Protein AF-A0A7C0WUF0-F1 (afdb_monomer)

Sequence (179 aa):
MLRTSVTPEGKFLVGLHRPAYSVMNLREHDSIAVLGHFPDGTVHDNRPNFPPGDVQVDEARWIYEIPNAFPFRGTTYIDADRAAGPAADPAAIRLAPPPECSLRKVLNRHLSGEQVKAVLAELPPQVLYALAANSTDPEELTQLARLCCRLEYNGADEPVGLQCLRDDRGRVRPDIDDL

Foldseek 3Di:
DQDALADPVGHGDKDKDFDWDKFWDPDPDDPKDFPDADPVRHTDIDVVVDDVTIDGGGTDFMWIWHQHNPNVVGIDIDGVVVVVVCVVPVVVPDDDPAPADDPLVVVVVPDPNVVSLVVLLPDDVVVLVVCCVRHPDPVSVVSSVVSFFAFDADPVRDGDGFDWDADPVRDIDGGTPHD

Nearest PDB structures (foldseek):
  8cd1-assembly1_N  TM=2.871E-01  e=8.146E+00  Pseudomonas aeruginosa PAO1

Structure (mmCIF, N/CA/C/O backbone):
data_AF-A0A7C0WUF0-F1
#
_entry.id   AF-A0A7C0WUF0-F1
#
loop_
_atom_site.group_PDB
_atom_site.id
_atom_site.type_symbol
_atom_site.label_atom_id
_atom_site.label_alt_id
_atom_site.label_comp_id
_atom_site.label_asym_id
_atom_site.label_entity_id
_atom_site.label_seq_id
_atom_site.pdbx_PDB_ins_code
_atom_site.Cartn_x
_atom_site.Cartn_y
_atom_site.Cartn_z
_atom_site.occupancy
_atom_site.B_iso_or_equiv
_atom_site.auth_seq_id
_atom_site.auth_comp_id
_atom_site.auth_asym_id
_atom_site.auth_atom_id
_atom_site.pdbx_PDB_model_num
ATOM 1 N N . MET A 1 1 ? 33.884 7.463 7.253 1.00 63.22 1 MET A N 1
ATOM 2 C CA . MET A 1 1 ? 32.755 8.415 7.355 1.00 63.22 1 MET A CA 1
ATOM 3 C C . MET A 1 1 ? 31.495 7.678 6.917 1.00 63.22 1 MET A C 1
ATOM 5 O O . MET A 1 1 ? 31.572 6.957 5.930 1.00 63.22 1 MET A O 1
ATOM 9 N N . LEU A 1 2 ? 30.395 7.750 7.671 1.00 75.00 2 LEU A N 1
ATOM 10 C CA . LEU A 1 2 ? 29.153 7.039 7.334 1.00 75.00 2 LEU A CA 1
ATOM 11 C C . LEU A 1 2 ? 28.471 7.723 6.138 1.00 75.00 2 LEU A C 1
ATOM 13 O O . LEU A 1 2 ? 28.211 8.922 6.191 1.00 75.00 2 LEU A O 1
ATOM 17 N N . ARG A 1 3 ? 28.204 6.977 5.060 1.00 84.88 3 ARG A N 1
ATOM 18 C CA . ARG A 1 3 ? 27.505 7.489 3.872 1.00 84.88 3 ARG A CA 1
ATOM 19 C C . ARG A 1 3 ? 25.998 7.476 4.135 1.00 84.88 3 ARG A C 1
ATOM 21 O O . ARG A 1 3 ? 25.425 6.406 4.299 1.00 84.88 3 ARG A O 1
ATOM 28 N N . THR A 1 4 ? 25.377 8.649 4.182 1.00 91.50 4 THR A N 1
ATOM 29 C CA . THR A 1 4 ? 23.936 8.848 4.415 1.00 91.50 4 THR A CA 1
ATOM 30 C C . THR A 1 4 ? 23.403 9.925 3.465 1.00 91.50 4 THR A C 1
ATOM 32 O O . THR A 1 4 ? 24.184 10.726 2.948 1.00 91.50 4 THR A O 1
ATOM 35 N N . SER A 1 5 ? 22.093 9.940 3.207 1.00 92.31 5 SER A N 1
ATOM 36 C CA . SER A 1 5 ? 21.436 10.976 2.397 1.00 92.31 5 SER A CA 1
ATOM 37 C C . SER A 1 5 ? 21.293 12.317 3.105 1.00 92.31 5 SER A C 1
ATOM 39 O O . SER A 1 5 ? 20.740 13.227 2.502 1.00 92.31 5 SER A O 1
ATOM 41 N N . VAL A 1 6 ? 21.713 12.464 4.364 1.00 92.44 6 VAL A N 1
ATOM 42 C CA . VAL A 1 6 ? 21.573 13.721 5.114 1.00 92.44 6 VAL A CA 1
ATOM 43 C C . VAL A 1 6 ? 22.944 14.208 5.574 1.00 92.44 6 VAL A C 1
ATOM 45 O O . VAL A 1 6 ? 23.656 13.494 6.278 1.00 92.44 6 VAL A O 1
ATOM 48 N N . THR A 1 7 ? 23.337 15.416 5.168 1.00 89.06 7 THR A N 1
ATOM 49 C CA . THR A 1 7 ? 24.597 16.034 5.607 1.00 89.06 7 THR A CA 1
ATOM 50 C C . THR A 1 7 ? 24.505 16.483 7.073 1.00 89.06 7 THR A C 1
ATOM 52 O O . THR A 1 7 ? 23.395 16.647 7.587 1.00 89.06 7 THR A O 1
ATOM 55 N N . PRO A 1 8 ? 25.633 16.728 7.770 1.00 88.88 8 PRO A N 1
ATOM 56 C CA . PRO A 1 8 ? 25.616 17.253 9.141 1.00 88.88 8 PRO A CA 1
ATOM 57 C C . PRO A 1 8 ? 24.824 18.561 9.305 1.00 88.88 8 PRO A C 1
ATOM 59 O O . PRO A 1 8 ? 24.289 18.833 10.374 1.00 88.88 8 PRO A O 1
ATOM 62 N N . GLU A 1 9 ? 24.701 19.347 8.236 1.00 92.50 9 GLU A N 1
ATOM 63 C CA . GLU A 1 9 ? 23.936 20.597 8.184 1.00 92.50 9 GLU A CA 1
ATOM 64 C C . GLU A 1 9 ? 22.437 20.377 7.899 1.00 92.50 9 GLU A C 1
ATOM 66 O O . GLU A 1 9 ? 21.705 21.341 7.679 1.00 92.50 9 GLU A O 1
ATOM 71 N N . GLY A 1 10 ? 21.971 19.124 7.854 1.00 89.56 10 GLY A N 1
ATOM 72 C CA . GLY A 1 10 ? 20.570 18.776 7.615 1.00 89.56 10 GLY A CA 1
ATOM 73 C C . GLY A 1 10 ? 20.129 18.890 6.154 1.00 89.56 10 GLY A C 1
ATOM 74 O O . GLY A 1 10 ? 18.933 18.996 5.885 1.00 89.56 10 GLY A O 1
ATOM 75 N N . LYS A 1 11 ? 21.064 18.885 5.194 1.00 91.94 11 LYS A N 1
ATOM 76 C CA . LYS A 1 11 ? 20.737 18.935 3.760 1.00 91.94 11 LYS A CA 1
ATOM 77 C C . LYS A 1 11 ? 20.623 17.538 3.172 1.00 91.94 11 LYS A C 1
ATOM 79 O O . LYS A 1 11 ? 21.387 16.651 3.539 1.00 91.94 11 LYS A O 1
ATOM 84 N N . PHE A 1 12 ? 19.721 17.358 2.210 1.00 92.50 12 PHE A N 1
ATOM 85 C CA . PHE A 1 12 ? 19.653 16.113 1.452 1.00 92.50 12 PHE A CA 1
ATOM 86 C C . PHE A 1 12 ? 20.780 16.028 0.419 1.00 92.50 12 PHE A C 1
ATOM 88 O O . PHE A 1 12 ? 2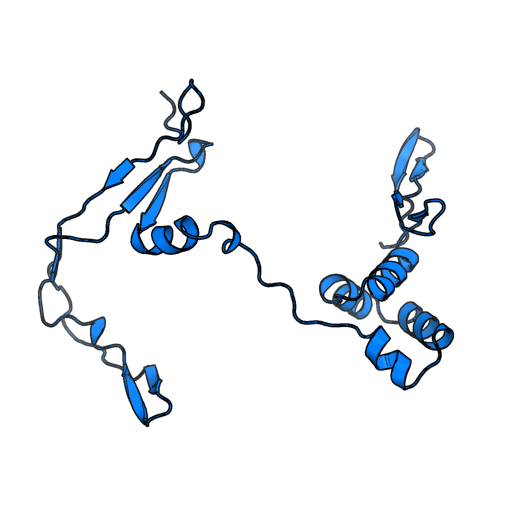1.014 16.963 -0.346 1.00 92.50 12 PHE A O 1
ATOM 95 N N . LEU A 1 13 ? 21.458 14.885 0.392 1.00 91.44 13 LEU A N 1
ATOM 96 C CA . LEU A 1 13 ? 22.487 14.528 -0.571 1.00 91.44 13 LEU A CA 1
ATOM 97 C C . LEU A 1 13 ? 21.940 13.459 -1.521 1.00 91.44 13 LEU A C 1
ATOM 99 O O . LEU A 1 13 ? 21.531 12.381 -1.087 1.00 91.44 13 LEU A O 1
ATOM 103 N N . VAL A 1 14 ? 21.980 13.755 -2.818 1.00 92.56 14 VAL A N 1
ATOM 104 C CA . VAL A 1 14 ? 21.566 12.850 -3.894 1.00 92.56 14 VAL A CA 1
ATOM 105 C C . VAL A 1 14 ? 22.659 12.837 -4.960 1.00 92.56 14 VAL A C 1
ATOM 107 O O . VAL A 1 14 ? 23.120 13.893 -5.392 1.00 92.56 14 VAL A O 1
ATOM 110 N N . GLY A 1 15 ? 23.092 11.647 -5.371 1.00 94.19 15 GLY A N 1
ATOM 111 C C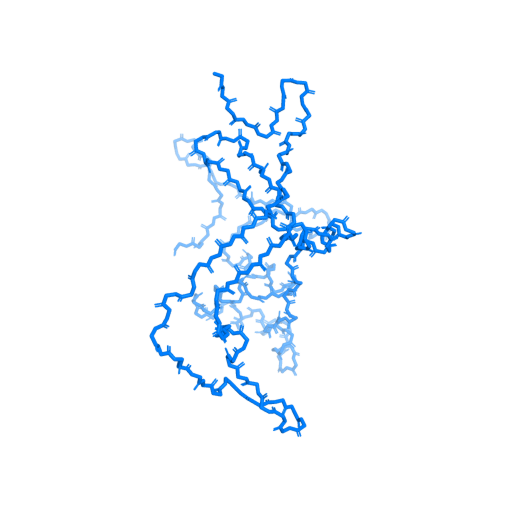A . GLY A 1 15 ? 23.947 11.467 -6.541 1.00 94.19 15 GLY A CA 1
ATOM 112 C C . GLY A 1 15 ? 23.110 11.484 -7.816 1.00 94.19 15 GLY A C 1
ATOM 113 O O . GLY A 1 15 ? 22.011 10.938 -7.835 1.00 94.19 15 GLY A O 1
ATOM 114 N N . LEU A 1 16 ? 23.616 12.099 -8.882 1.00 94.38 16 LEU A N 1
ATOM 115 C CA . LEU A 1 16 ? 22.975 12.087 -10.195 1.00 94.38 16 LEU A CA 1
ATOM 116 C C . LEU A 1 16 ? 23.889 11.385 -11.193 1.00 94.38 16 LEU A C 1
ATOM 118 O O . LEU A 1 16 ? 24.987 11.864 -11.474 1.00 94.38 16 LEU A O 1
ATOM 122 N N . HIS A 1 17 ? 23.412 10.281 -11.751 1.00 95.19 17 HIS A N 1
ATOM 123 C CA . HIS A 1 17 ? 24.112 9.514 -12.774 1.00 95.19 17 HIS A CA 1
ATOM 124 C C . HIS A 1 17 ? 23.479 9.769 -14.137 1.00 95.19 17 HIS A C 1
ATOM 126 O O . HIS A 1 17 ? 22.255 9.778 -14.264 1.00 95.19 17 HIS A O 1
ATOM 132 N N . ARG A 1 18 ? 24.319 9.945 -15.161 1.00 94.81 18 ARG A N 1
ATOM 133 C CA . ARG A 1 18 ? 23.920 10.106 -16.568 1.00 94.81 18 ARG A CA 1
ATOM 134 C C . ARG A 1 18 ? 24.583 9.002 -17.393 1.00 94.81 18 ARG A C 1
ATOM 136 O O . ARG A 1 18 ? 25.637 9.244 -17.980 1.00 94.81 18 ARG A O 1
ATOM 143 N N . PRO A 1 19 ? 24.070 7.766 -17.304 1.00 94.12 19 PRO A N 1
ATOM 144 C CA . PRO A 1 19 ? 24.752 6.624 -17.879 1.00 94.12 19 PRO A CA 1
ATOM 145 C C . PRO A 1 19 ? 24.734 6.660 -19.410 1.00 94.12 19 PRO A C 1
ATOM 147 O O . PRO A 1 19 ? 23.765 7.086 -20.032 1.00 94.12 19 PRO A O 1
ATOM 150 N N . ALA A 1 20 ? 25.809 6.139 -19.985 1.00 95.44 20 ALA A N 1
ATOM 151 C CA . ALA A 1 20 ? 25.918 5.740 -21.377 1.00 95.44 20 ALA A CA 1
ATOM 152 C C . ALA A 1 20 ? 26.573 4.358 -21.376 1.00 95.44 20 ALA A C 1
ATOM 154 O O . ALA A 1 20 ? 27.504 4.123 -20.595 1.00 95.44 20 ALA A O 1
ATOM 155 N N . TYR A 1 21 ? 26.063 3.423 -22.168 1.00 94.31 21 TYR A N 1
ATOM 156 C CA . TYR A 1 21 ? 26.566 2.054 -22.158 1.00 94.31 21 TYR A CA 1
ATOM 157 C C . TYR A 1 21 ? 26.304 1.324 -23.471 1.00 94.31 21 TYR A C 1
ATOM 159 O O . TYR A 1 21 ? 25.364 1.624 -24.205 1.00 94.31 21 TYR A O 1
ATOM 167 N N . SER A 1 22 ? 27.134 0.315 -23.716 1.00 95.69 22 SER A N 1
ATOM 168 C CA . SER A 1 22 ? 26.959 -0.667 -24.775 1.00 95.69 22 SER A CA 1
ATOM 169 C C . SER A 1 22 ? 26.751 -2.045 -24.152 1.00 95.69 22 SER A C 1
ATOM 171 O O . SER A 1 22 ? 27.415 -2.410 -23.178 1.00 95.69 22 SER A O 1
ATOM 173 N N . VAL A 1 23 ? 25.807 -2.815 -24.686 1.00 94.56 23 VAL A N 1
ATOM 174 C CA . VAL A 1 23 ? 25.572 -4.203 -24.276 1.00 94.56 23 VAL A CA 1
ATOM 175 C C . VAL A 1 23 ? 25.584 -5.081 -25.509 1.00 94.56 23 VAL A C 1
ATOM 177 O O . VAL A 1 23 ? 24.781 -4.890 -26.422 1.00 94.56 23 VAL A O 1
ATOM 180 N N . MET A 1 24 ? 26.470 -6.073 -25.506 1.00 95.75 24 MET A N 1
ATOM 181 C CA . MET A 1 24 ? 26.488 -7.100 -26.538 1.00 95.75 24 MET A CA 1
ATOM 182 C C . MET A 1 24 ? 25.248 -7.987 -26.412 1.00 95.75 24 MET A C 1
ATOM 184 O O . MET A 1 24 ? 24.918 -8.458 -25.319 1.00 95.75 24 MET A O 1
ATOM 188 N N . ASN A 1 25 ? 24.558 -8.225 -27.522 1.00 93.69 25 ASN A N 1
ATOM 189 C CA . ASN A 1 25 ? 23.424 -9.127 -27.553 1.00 93.69 25 ASN A CA 1
ATOM 190 C C . ASN A 1 25 ? 23.922 -10.565 -27.669 1.00 93.69 25 ASN A C 1
ATOM 192 O O . ASN A 1 25 ? 24.320 -11.036 -28.728 1.00 93.69 25 ASN A O 1
ATOM 196 N N . LEU A 1 26 ? 23.883 -11.258 -26.537 1.00 93.44 26 LEU A N 1
ATOM 197 C CA . LEU A 1 26 ? 24.306 -12.648 -26.414 1.00 93.44 26 LEU A CA 1
ATOM 198 C C . LEU A 1 26 ? 23.170 -13.653 -26.664 1.00 93.44 26 LEU A C 1
ATOM 200 O O . LEU A 1 26 ? 23.347 -14.839 -26.391 1.00 93.44 26 LEU A O 1
ATOM 204 N N . ARG A 1 27 ? 21.982 -13.213 -27.106 1.00 92.00 27 ARG A N 1
ATOM 205 C CA . ARG A 1 27 ? 20.871 -14.139 -27.366 1.00 92.00 27 ARG A CA 1
ATOM 206 C C . ARG A 1 27 ? 21.132 -14.932 -28.636 1.00 92.00 27 ARG A C 1
ATOM 208 O O . ARG A 1 27 ? 21.351 -14.364 -29.697 1.00 92.00 27 ARG A O 1
ATOM 215 N N . GLU A 1 28 ? 21.016 -16.249 -28.520 1.00 91.56 28 GLU A N 1
ATOM 216 C CA . GLU A 1 28 ? 21.048 -17.142 -29.677 1.00 91.56 28 GLU A CA 1
ATOM 217 C C . GLU A 1 28 ? 19.697 -17.162 -30.406 1.00 91.56 28 GLU A C 1
ATOM 219 O O . GLU A 1 28 ? 19.666 -17.266 -31.632 1.00 91.56 28 GLU A O 1
ATOM 224 N N . HIS A 1 29 ? 18.579 -17.085 -29.669 1.00 92.88 29 HIS A N 1
ATOM 225 C CA . HIS A 1 29 ? 17.216 -17.230 -30.196 1.00 92.88 29 HIS A CA 1
ATOM 226 C C . HIS A 1 29 ? 16.246 -16.212 -29.572 1.00 92.88 29 HIS A C 1
ATOM 228 O O . HIS A 1 29 ? 16.351 -15.891 -28.383 1.00 92.88 29 HIS A O 1
ATOM 234 N N . ASP A 1 30 ? 15.247 -15.793 -30.354 1.00 94.31 30 ASP A N 1
ATOM 235 C CA . ASP A 1 30 ? 14.168 -14.906 -29.914 1.00 94.31 30 ASP A CA 1
ATOM 236 C C . ASP A 1 30 ? 12.880 -15.692 -29.637 1.00 94.31 30 ASP A C 1
ATOM 238 O O . ASP A 1 30 ? 12.285 -16.298 -30.530 1.00 94.31 30 ASP A O 1
ATOM 242 N N . SER A 1 31 ? 12.405 -15.638 -28.393 1.00 93.69 31 SER A N 1
ATOM 243 C CA . SER A 1 31 ? 11.139 -16.254 -27.971 1.00 93.69 31 SER A CA 1
ATOM 244 C C . SER A 1 31 ? 10.000 -15.238 -28.038 1.00 93.69 31 SER A C 1
ATOM 246 O O . SER A 1 31 ? 9.475 -14.786 -27.012 1.00 93.69 31 SER A O 1
ATOM 248 N N . ILE A 1 32 ? 9.642 -14.849 -29.262 1.00 95.19 32 ILE A N 1
ATOM 249 C CA . ILE A 1 32 ? 8.553 -13.899 -29.502 1.00 95.19 32 ILE A CA 1
ATOM 250 C C . ILE A 1 32 ? 7.208 -14.569 -29.204 1.00 95.19 32 ILE A C 1
ATOM 252 O O . ILE A 1 32 ? 6.886 -15.622 -29.753 1.00 95.19 32 ILE A O 1
ATOM 256 N N . ALA A 1 33 ? 6.407 -13.934 -28.353 1.00 96.94 33 ALA A N 1
ATOM 257 C CA . ALA A 1 33 ? 5.098 -14.414 -27.939 1.00 96.94 33 ALA A CA 1
ATOM 258 C C . ALA A 1 33 ? 4.088 -13.267 -27.867 1.00 96.94 33 ALA A C 1
ATOM 260 O O . ALA A 1 33 ? 4.388 -12.177 -27.371 1.00 96.94 33 ALA A O 1
ATOM 261 N N . VAL A 1 34 ? 2.866 -13.551 -28.320 1.00 97.38 34 VAL A N 1
ATOM 262 C CA . VAL A 1 34 ? 1.717 -12.661 -28.142 1.00 97.38 34 VAL A CA 1
ATOM 263 C C . VAL A 1 34 ? 1.356 -12.613 -26.661 1.00 97.38 34 VAL A C 1
ATOM 265 O O . VAL A 1 34 ? 1.060 -13.640 -26.055 1.00 97.38 34 VAL A O 1
ATOM 268 N N . LEU A 1 35 ? 1.392 -11.413 -26.086 1.00 96.81 35 LEU A N 1
ATOM 269 C CA . LEU A 1 35 ? 1.021 -11.144 -24.697 1.00 96.81 35 LEU A CA 1
ATOM 270 C C . LEU A 1 35 ? -0.471 -10.807 -24.567 1.00 96.81 35 LEU A C 1
ATOM 272 O O . LEU A 1 35 ? -1.052 -10.982 -23.500 1.00 96.81 35 LEU A O 1
ATOM 276 N N . GLY A 1 36 ? -1.097 -10.333 -25.647 1.00 96.94 36 GLY A N 1
ATOM 277 C CA . GLY A 1 36 ? -2.520 -10.022 -25.696 1.00 96.94 36 GLY A CA 1
ATOM 278 C C . GLY A 1 36 ? -2.924 -9.286 -26.971 1.00 96.94 36 GLY A C 1
ATOM 279 O O . GLY A 1 36 ? -2.155 -9.195 -27.926 1.00 96.94 36 GLY A O 1
ATOM 280 N N . HIS A 1 37 ? -4.141 -8.747 -26.968 1.00 97.94 37 HIS A N 1
ATOM 281 C CA . HIS A 1 37 ? -4.667 -7.898 -28.036 1.00 97.94 37 HIS A CA 1
ATOM 282 C C . HIS A 1 37 ? -5.275 -6.632 -27.433 1.00 97.94 37 HIS A C 1
ATOM 284 O O . HIS A 1 37 ? -5.873 -6.673 -26.355 1.00 97.94 37 HIS A O 1
ATOM 290 N N . PHE A 1 38 ? -5.122 -5.514 -28.132 1.00 95.31 38 PHE A N 1
ATOM 291 C CA . PHE A 1 38 ? -5.814 -4.269 -27.830 1.00 95.31 38 PHE A CA 1
ATOM 292 C C . PHE A 1 38 ? -7.304 -4.365 -28.220 1.00 95.31 38 PHE A C 1
ATOM 294 O O . PHE A 1 38 ? -7.684 -5.260 -28.979 1.00 95.31 38 PHE A O 1
ATOM 301 N N . PRO A 1 39 ? -8.174 -3.459 -27.726 1.00 96.06 39 PRO A N 1
ATOM 302 C CA . PRO A 1 39 ? -9.607 -3.475 -28.046 1.00 96.06 39 PRO A CA 1
ATOM 303 C C . PRO A 1 39 ? -9.943 -3.364 -29.542 1.00 96.06 39 PRO A C 1
ATOM 305 O O . PRO A 1 39 ? -11.015 -3.789 -29.960 1.00 96.06 39 PRO A O 1
ATOM 308 N N . ASP A 1 40 ? -9.038 -2.806 -30.346 1.00 96.06 40 ASP A N 1
ATOM 309 C CA . ASP A 1 40 ? -9.140 -2.711 -31.808 1.00 96.06 40 ASP A CA 1
ATOM 310 C C . ASP A 1 40 ? -8.676 -3.991 -32.538 1.00 96.06 40 ASP A C 1
ATOM 312 O O . ASP A 1 40 ? -8.719 -4.056 -33.765 1.00 96.06 40 ASP A O 1
ATOM 316 N N . GLY A 1 41 ? -8.236 -5.012 -31.794 1.00 95.50 41 GLY A N 1
ATOM 317 C CA . GLY A 1 41 ? -7.700 -6.268 -32.314 1.00 95.50 41 GLY A CA 1
ATOM 318 C C . GLY A 1 41 ? -6.198 -6.243 -32.614 1.00 95.50 41 GLY A C 1
ATOM 319 O O . GLY A 1 41 ? -5.648 -7.276 -32.997 1.00 95.50 41 GLY A O 1
ATOM 320 N N . THR A 1 42 ? -5.509 -5.114 -32.422 1.00 96.94 42 THR A N 1
ATOM 321 C CA . THR A 1 42 ? -4.062 -5.018 -32.645 1.00 96.94 42 THR A CA 1
ATOM 322 C C . THR A 1 42 ? -3.307 -5.917 -31.660 1.00 96.94 42 THR A C 1
ATOM 324 O O . THR A 1 42 ? -3.602 -5.940 -30.466 1.00 96.94 42 THR A O 1
ATOM 327 N N . VAL A 1 43 ? -2.312 -6.664 -32.145 1.00 97.25 43 VAL A N 1
ATOM 328 C CA . VAL A 1 43 ? -1.498 -7.569 -31.318 1.00 97.25 43 VAL A CA 1
ATOM 329 C C . VAL A 1 43 ? -0.582 -6.773 -30.387 1.00 97.25 43 VAL A C 1
ATOM 331 O O . VAL A 1 43 ? 0.156 -5.893 -30.827 1.00 97.25 43 VAL A O 1
ATOM 334 N N . HIS A 1 44 ? -0.585 -7.136 -29.105 1.00 96.50 44 HIS A N 1
ATOM 335 C CA . HIS A 1 44 ? 0.428 -6.739 -28.136 1.00 96.50 44 HIS A CA 1
ATOM 336 C C . HIS A 1 44 ? 1.350 -7.931 -27.869 1.00 96.50 44 HIS A C 1
ATOM 338 O O . HIS A 1 44 ? 0.908 -8.969 -27.377 1.00 96.50 44 HIS A O 1
ATOM 344 N N . ASP A 1 45 ? 2.633 -7.804 -28.191 1.00 97.19 45 ASP A N 1
ATOM 345 C CA . ASP A 1 45 ? 3.620 -8.862 -27.988 1.00 97.19 45 ASP A CA 1
ATOM 346 C C . ASP A 1 45 ? 4.927 -8.331 -27.398 1.00 97.19 45 ASP A C 1
ATOM 348 O O . ASP A 1 45 ? 5.119 -7.132 -27.191 1.00 97.19 45 ASP A O 1
ATOM 352 N N . ASN A 1 46 ? 5.820 -9.258 -27.072 1.00 96.62 46 ASN A N 1
ATOM 353 C CA . ASN A 1 46 ? 7.083 -8.977 -26.404 1.00 96.62 46 ASN A CA 1
ATOM 354 C C . ASN A 1 46 ? 8.238 -8.633 -27.363 1.00 96.62 46 ASN A C 1
ATOM 356 O O . ASN A 1 46 ? 9.372 -8.549 -26.889 1.00 96.62 46 ASN A O 1
ATOM 360 N N . ARG A 1 47 ? 7.996 -8.415 -28.668 1.00 95.00 47 ARG A N 1
ATOM 361 C CA . ARG A 1 47 ? 9.057 -8.107 -29.650 1.00 95.00 47 ARG A CA 1
ATOM 362 C C . ARG A 1 47 ? 10.000 -6.973 -29.224 1.00 95.00 47 ARG A C 1
ATOM 364 O O . ARG A 1 47 ? 11.200 -7.137 -29.422 1.00 95.00 47 ARG A O 1
ATOM 371 N N . PRO A 1 48 ? 9.546 -5.875 -28.581 1.00 93.00 48 PRO A N 1
ATOM 372 C CA . PRO A 1 48 ? 10.454 -4.818 -28.121 1.00 93.00 48 PRO A CA 1
ATOM 373 C C . PRO A 1 48 ? 11.535 -5.272 -27.123 1.00 93.00 48 PRO A C 1
ATOM 375 O O . PRO A 1 48 ? 12.543 -4.590 -26.973 1.00 93.00 48 PRO A O 1
ATOM 378 N N . ASN A 1 49 ? 11.358 -6.419 -26.454 1.00 92.88 49 ASN A N 1
ATOM 379 C CA . ASN A 1 49 ? 12.355 -6.984 -25.535 1.00 92.88 49 ASN A CA 1
ATOM 380 C C . ASN A 1 49 ? 13.491 -7.740 -26.255 1.00 92.88 49 ASN A C 1
ATOM 382 O O . ASN A 1 49 ? 14.455 -8.151 -25.600 1.00 92.88 49 ASN A O 1
ATOM 386 N N . PHE A 1 50 ? 13.377 -7.937 -27.572 1.00 94.31 50 PHE A N 1
ATOM 387 C CA . PHE A 1 50 ? 14.322 -8.671 -28.414 1.00 94.31 50 PHE A CA 1
ATOM 388 C C . PHE A 1 50 ? 14.919 -7.724 -29.464 1.00 94.31 50 PHE A C 1
ATOM 390 O O . PHE A 1 50 ? 14.454 -7.675 -30.604 1.00 94.31 50 PHE A O 1
ATOM 397 N N . PRO A 1 51 ? 15.917 -6.903 -29.085 1.00 92.19 51 PRO A N 1
ATOM 398 C CA . PRO A 1 51 ? 16.625 -6.085 -30.058 1.00 92.19 51 PRO A CA 1
ATOM 399 C C . PRO A 1 51 ? 17.371 -6.994 -31.053 1.00 92.19 51 PRO A C 1
ATOM 401 O O . PRO A 1 51 ? 17.916 -8.017 -30.641 1.00 92.19 51 PRO A O 1
ATOM 404 N N . PRO A 1 52 ? 17.461 -6.623 -32.342 1.00 89.88 52 PRO A N 1
ATOM 405 C CA . PRO A 1 52 ? 18.048 -7.474 -33.383 1.00 89.88 52 PRO A CA 1
ATOM 406 C C . PRO A 1 52 ? 19.575 -7.640 -33.280 1.00 89.88 52 PRO A C 1
ATOM 408 O O . PRO A 1 52 ? 20.163 -8.402 -34.041 1.00 89.88 52 PRO A O 1
ATOM 411 N N . GLY A 1 53 ? 20.235 -6.918 -32.373 1.00 93.25 53 GLY A N 1
ATOM 412 C CA . GLY A 1 53 ? 21.682 -6.947 -32.192 1.00 93.25 53 GLY A CA 1
ATOM 413 C C . GLY A 1 53 ? 22.097 -6.209 -30.926 1.00 93.25 53 GLY A C 1
ATOM 414 O O . GLY A 1 53 ? 21.261 -5.956 -30.054 1.00 93.25 53 GLY A O 1
ATOM 415 N N . ASP A 1 54 ? 23.386 -5.896 -30.836 1.00 96.00 54 ASP A N 1
ATOM 416 C CA . ASP A 1 54 ? 23.971 -5.136 -29.732 1.00 96.00 54 ASP A CA 1
ATOM 417 C C . ASP A 1 54 ? 23.225 -3.820 -29.506 1.00 96.00 54 ASP A C 1
ATOM 419 O O . ASP A 1 54 ? 22.780 -3.151 -30.442 1.00 96.00 54 ASP A O 1
ATOM 423 N N . VAL A 1 55 ? 23.090 -3.447 -28.238 1.00 94.31 55 VAL A N 1
ATOM 424 C CA . VAL A 1 55 ? 22.370 -2.245 -27.832 1.00 94.31 55 VAL A CA 1
ATOM 425 C C . VAL A 1 55 ? 23.383 -1.186 -27.435 1.00 94.31 55 VAL A C 1
ATOM 427 O O . VAL A 1 55 ? 24.116 -1.353 -26.462 1.00 94.31 55 VAL A O 1
ATOM 430 N N . GLN A 1 56 ? 23.385 -0.083 -28.177 1.00 95.50 56 GLN A N 1
ATOM 431 C CA . GLN A 1 56 ? 24.102 1.137 -27.831 1.00 95.50 56 GLN A CA 1
ATOM 432 C C . GLN A 1 56 ? 23.113 2.135 -27.231 1.00 95.50 56 GLN A C 1
ATOM 434 O O . GLN A 1 56 ? 22.090 2.444 -27.844 1.00 95.50 56 GLN A O 1
ATOM 439 N N . VAL A 1 57 ? 23.424 2.646 -26.043 1.00 93.62 57 VAL A N 1
ATOM 440 C CA . VAL A 1 57 ? 22.655 3.707 -25.394 1.00 93.62 57 VAL A CA 1
ATOM 441 C C . VAL A 1 57 ? 23.597 4.855 -25.065 1.00 93.62 57 VAL A C 1
ATOM 443 O O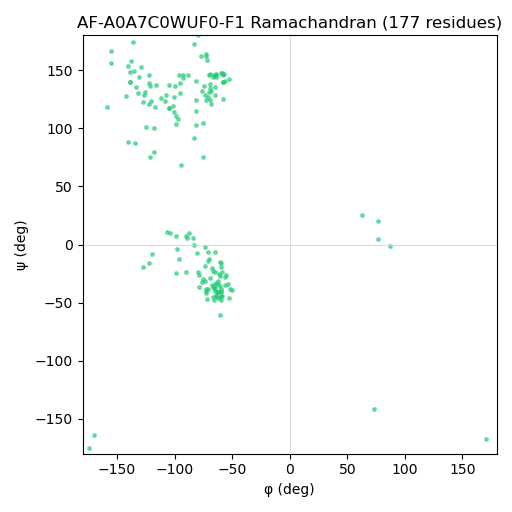 . VAL A 1 57 ? 24.336 4.800 -24.082 1.00 93.62 57 VAL A O 1
ATOM 446 N N . ASP A 1 58 ? 23.568 5.893 -25.898 1.00 93.56 58 ASP A N 1
ATOM 447 C CA . ASP A 1 58 ? 24.425 7.073 -25.737 1.00 93.56 58 ASP A CA 1
ATOM 448 C C . ASP A 1 58 ? 23.926 7.998 -24.619 1.00 93.56 58 ASP A C 1
ATOM 450 O O . ASP A 1 58 ? 24.720 8.610 -23.908 1.00 93.56 58 ASP A O 1
ATOM 454 N N . GLU A 1 59 ? 22.607 8.053 -24.426 1.00 92.50 59 GLU A N 1
ATOM 455 C CA . GLU A 1 59 ? 21.956 8.836 -23.377 1.00 92.50 59 GLU A CA 1
ATOM 456 C C . GLU A 1 59 ? 20.884 7.987 -22.693 1.00 92.50 59 GLU A C 1
ATOM 458 O O . GLU A 1 59 ? 19.715 7.969 -23.084 1.00 92.50 59 GLU A O 1
ATOM 463 N N . ALA A 1 60 ? 21.283 7.235 -21.666 1.00 90.19 60 ALA A N 1
ATOM 464 C CA . ALA A 1 60 ? 20.319 6.518 -20.848 1.00 90.19 60 ALA A CA 1
ATOM 465 C C . ALA A 1 60 ? 19.629 7.477 -19.869 1.00 90.19 60 ALA A C 1
ATOM 467 O O . ALA A 1 60 ? 20.102 8.578 -19.564 1.00 90.19 60 ALA A O 1
ATOM 468 N N . ARG A 1 61 ? 18.487 7.028 -19.346 1.00 90.75 61 ARG A N 1
ATOM 469 C CA . ARG A 1 61 ? 17.720 7.782 -18.355 1.00 90.75 61 ARG A CA 1
ATOM 470 C C . ARG A 1 61 ? 18.589 8.114 -17.153 1.00 90.75 61 ARG A C 1
ATOM 472 O O . ARG A 1 61 ? 19.404 7.304 -16.707 1.00 90.75 61 ARG A O 1
ATOM 479 N N . TRP A 1 62 ? 18.413 9.324 -16.634 1.00 94.31 62 TRP A N 1
ATOM 480 C CA . TRP A 1 62 ? 19.163 9.764 -15.469 1.00 94.31 62 TRP A CA 1
ATOM 481 C C . TRP A 1 62 ? 18.751 8.937 -14.254 1.00 94.31 62 TRP A C 1
ATOM 483 O O . TRP A 1 62 ? 17.582 8.589 -14.096 1.00 94.31 62 TRP A O 1
ATOM 493 N N . ILE A 1 63 ? 19.709 8.638 -13.383 1.00 94.56 63 ILE A N 1
ATOM 494 C CA . ILE A 1 63 ? 19.465 7.846 -12.178 1.00 94.56 63 ILE A CA 1
ATOM 495 C C . ILE A 1 63 ? 19.844 8.680 -10.961 1.00 94.56 63 ILE A C 1
ATOM 497 O O . ILE A 1 63 ? 20.987 9.120 -10.826 1.00 94.56 63 ILE A O 1
ATOM 501 N N . TYR A 1 64 ? 18.891 8.867 -10.053 1.00 94.88 64 TYR A N 1
ATOM 502 C CA . TYR A 1 64 ? 19.144 9.397 -8.723 1.00 94.88 64 TYR A CA 1
ATOM 503 C C . TYR A 1 64 ? 19.654 8.284 -7.814 1.00 94.88 64 TYR A C 1
ATOM 505 O O . TYR A 1 64 ? 18.992 7.265 -7.638 1.00 94.88 64 TYR A O 1
ATOM 513 N N . GLU A 1 65 ? 20.816 8.493 -7.212 1.00 95.44 65 GLU A N 1
ATOM 514 C CA . GLU A 1 65 ? 21.377 7.646 -6.169 1.00 95.44 65 GLU A CA 1
ATOM 515 C C . GLU A 1 65 ? 21.137 8.299 -4.810 1.00 95.44 65 GLU A C 1
ATOM 517 O O . GLU A 1 65 ? 21.703 9.348 -4.498 1.00 95.44 65 GLU A O 1
ATOM 522 N N . ILE A 1 66 ? 20.315 7.663 -3.984 1.00 94.44 66 ILE A N 1
ATOM 523 C CA . ILE A 1 66 ? 19.916 8.179 -2.678 1.00 94.44 66 ILE A CA 1
ATOM 524 C C . ILE A 1 66 ? 20.418 7.193 -1.618 1.00 94.44 66 ILE A C 1
ATOM 526 O O . ILE A 1 66 ? 19.805 6.134 -1.430 1.00 94.44 66 ILE A O 1
ATOM 530 N N . PRO A 1 67 ? 21.550 7.479 -0.940 1.00 94.62 67 PRO A N 1
ATOM 531 C CA . PRO A 1 67 ? 21.994 6.669 0.190 1.00 94.62 67 PRO A CA 1
ATOM 532 C C . PRO A 1 67 ? 20.897 6.620 1.252 1.00 94.62 67 PRO A C 1
ATOM 534 O O . PRO A 1 67 ? 20.168 7.586 1.432 1.00 94.62 67 PRO A O 1
ATOM 537 N N . ASN A 1 68 ? 20.740 5.523 1.979 1.00 93.00 68 ASN A N 1
ATOM 538 C CA . ASN A 1 68 ? 19.726 5.501 3.023 1.00 93.00 68 ASN A CA 1
ATOM 539 C C . ASN A 1 68 ? 20.143 6.408 4.196 1.00 93.00 68 ASN A C 1
ATOM 541 O O . ASN A 1 68 ? 21.324 6.487 4.541 1.00 93.00 68 ASN A O 1
ATOM 545 N N . ALA A 1 69 ? 19.167 7.051 4.846 1.00 90.50 69 ALA A N 1
ATOM 546 C CA . ALA A 1 69 ? 19.398 7.808 6.078 1.00 90.50 69 ALA A CA 1
ATOM 547 C C . ALA A 1 69 ? 20.110 6.950 7.142 1.00 90.50 69 ALA A C 1
ATOM 549 O O . ALA A 1 69 ? 20.959 7.448 7.883 1.00 90.50 69 ALA A O 1
ATOM 550 N N . PHE A 1 70 ? 19.801 5.650 7.152 1.00 89.88 70 PHE A N 1
ATOM 551 C CA . PHE A 1 70 ? 20.471 4.612 7.919 1.00 89.88 70 PHE A CA 1
ATOM 552 C C . PHE A 1 70 ? 21.474 3.860 7.026 1.00 89.88 70 PHE A C 1
ATOM 554 O O . PHE A 1 70 ? 21.056 2.998 6.252 1.00 89.88 70 PHE A O 1
ATOM 561 N N . PRO A 1 71 ? 22.793 4.104 7.143 1.00 85.69 71 PRO A N 1
ATOM 562 C CA . PRO A 1 71 ? 23.794 3.603 6.190 1.00 85.69 71 PRO A CA 1
ATOM 563 C C . PRO A 1 71 ? 23.793 2.080 5.983 1.00 85.69 71 PRO A C 1
ATOM 565 O O . PRO A 1 71 ? 24.133 1.594 4.908 1.00 85.69 71 PRO A O 1
ATOM 568 N N . PHE A 1 72 ? 23.371 1.310 6.991 1.00 89.75 72 PHE A N 1
ATOM 569 C CA . PHE A 1 72 ? 23.270 -0.151 6.910 1.00 89.75 72 PHE A CA 1
ATOM 570 C C . PHE A 1 72 ? 22.139 -0.652 5.992 1.00 89.75 72 PHE A C 1
ATOM 572 O O . PHE A 1 72 ? 22.103 -1.834 5.667 1.00 89.75 72 PHE A O 1
ATOM 579 N N . ARG A 1 73 ? 21.214 0.219 5.567 1.00 91.38 73 ARG A N 1
ATOM 580 C CA . ARG A 1 73 ? 20.142 -0.102 4.608 1.00 91.38 73 ARG A CA 1
ATOM 581 C C . ARG A 1 73 ? 20.552 0.121 3.146 1.00 91.38 73 ARG A C 1
ATOM 583 O O . ARG A 1 73 ? 19.714 -0.012 2.259 1.00 91.38 73 ARG A O 1
ATOM 590 N N . GLY A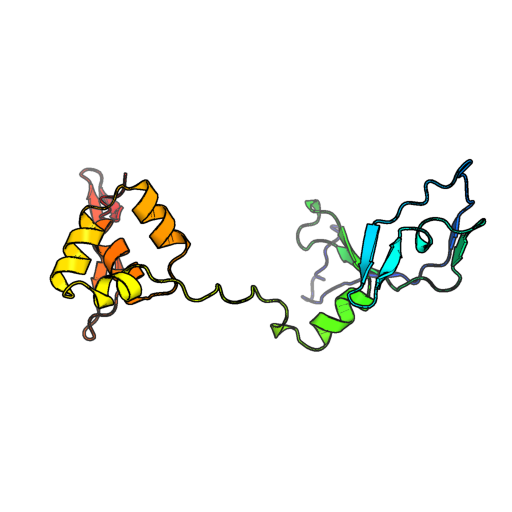 1 74 ? 21.817 0.455 2.887 1.00 93.06 74 GLY A N 1
ATOM 591 C CA . GLY A 1 74 ? 22.351 0.609 1.536 1.00 93.06 74 GLY A CA 1
ATOM 592 C C . GLY A 1 74 ? 21.872 1.882 0.839 1.00 93.06 74 GLY A C 1
ATOM 593 O O . GLY A 1 74 ? 21.771 2.941 1.458 1.00 93.06 74 GLY A O 1
ATOM 594 N N . THR A 1 75 ? 21.598 1.779 -0.459 1.00 94.94 75 THR A N 1
ATOM 595 C CA . THR A 1 75 ? 21.320 2.910 -1.351 1.00 94.94 75 THR A CA 1
ATOM 596 C C . THR A 1 75 ? 20.170 2.562 -2.286 1.00 94.94 75 THR A C 1
ATOM 598 O O . THR A 1 75 ? 20.101 1.445 -2.791 1.00 94.94 75 THR A O 1
ATOM 601 N N . THR A 1 76 ? 19.275 3.519 -2.529 1.00 93.81 76 THR A N 1
ATOM 602 C CA . THR A 1 76 ? 18.194 3.385 -3.515 1.00 93.81 76 THR A CA 1
ATOM 603 C C . THR A 1 76 ? 18.581 4.096 -4.808 1.00 93.81 76 THR A C 1
ATOM 605 O O . THR A 1 76 ? 19.084 5.217 -4.762 1.00 93.81 76 THR A O 1
ATOM 608 N N . TYR A 1 77 ? 18.323 3.456 -5.949 1.00 94.25 77 TYR A N 1
ATOM 609 C CA . TYR A 1 77 ? 18.499 4.039 -7.278 1.00 94.25 77 TYR A CA 1
ATOM 610 C C . TYR A 1 77 ? 17.129 4.244 -7.923 1.00 94.25 77 TYR A C 1
ATOM 612 O O . TYR A 1 77 ? 16.335 3.305 -7.986 1.00 94.25 77 TYR A O 1
ATOM 620 N N . ILE A 1 78 ? 16.838 5.464 -8.369 1.00 91.44 78 ILE A N 1
ATOM 621 C CA . ILE A 1 78 ? 15.538 5.834 -8.941 1.00 91.44 78 ILE A CA 1
ATOM 622 C C . ILE A 1 78 ? 15.753 6.459 -10.314 1.00 91.44 78 ILE A C 1
ATOM 624 O O . ILE A 1 78 ? 16.530 7.398 -10.460 1.00 91.44 78 ILE A O 1
ATOM 628 N N . ASP A 1 79 ? 15.036 5.949 -11.307 1.00 91.44 79 ASP A N 1
ATOM 629 C CA . ASP A 1 79 ? 14.961 6.526 -12.648 1.00 91.44 79 ASP A CA 1
ATOM 630 C C . ASP A 1 79 ? 14.290 7.912 -12.613 1.00 91.44 79 ASP A C 1
ATOM 632 O O . ASP A 1 79 ? 13.211 8.071 -12.031 1.00 91.44 79 ASP A O 1
ATOM 636 N N . ALA A 1 80 ? 14.925 8.920 -13.210 1.00 88.75 80 ALA A N 1
ATOM 637 C CA . ALA A 1 80 ? 14.478 10.307 -13.119 1.00 88.75 80 ALA A CA 1
ATOM 638 C C . ALA A 1 80 ? 13.102 10.543 -13.757 1.00 88.75 80 ALA A C 1
ATOM 640 O O . ALA A 1 80 ? 12.324 11.329 -13.217 1.00 88.75 80 ALA A O 1
ATOM 641 N N . ASP A 1 81 ? 12.750 9.822 -14.825 1.00 85.62 81 ASP A N 1
ATOM 642 C CA . ASP A 1 81 ? 11.442 9.971 -15.476 1.00 85.62 81 ASP A CA 1
ATOM 643 C C . ASP A 1 81 ? 10.323 9.489 -14.548 1.00 85.62 81 ASP A C 1
ATOM 645 O O . ASP A 1 81 ? 9.250 10.089 -14.469 1.00 85.62 81 ASP A O 1
ATOM 649 N N . ARG A 1 82 ? 10.589 8.425 -13.777 1.00 80.38 82 ARG A N 1
ATOM 650 C CA . ARG A 1 82 ? 9.655 7.939 -12.751 1.00 80.38 82 ARG A CA 1
ATOM 651 C C . ARG A 1 82 ? 9.538 8.890 -11.567 1.00 80.38 82 ARG A C 1
ATOM 653 O O . ARG A 1 82 ? 8.488 8.921 -10.932 1.00 80.38 82 ARG A O 1
ATOM 660 N N . ALA A 1 83 ? 10.590 9.649 -11.267 1.00 81.69 83 ALA A N 1
ATOM 661 C CA . ALA A 1 83 ? 10.568 10.664 -10.219 1.00 81.69 83 ALA A CA 1
ATOM 662 C C . ALA A 1 83 ? 9.882 11.967 -10.671 1.00 81.69 83 ALA A C 1
ATOM 664 O O . ALA A 1 83 ? 9.332 12.675 -9.831 1.00 81.69 83 ALA A O 1
ATOM 665 N N . ALA A 1 84 ? 9.866 12.270 -11.973 1.00 83.25 84 ALA A N 1
ATOM 666 C CA . ALA A 1 84 ? 9.327 13.520 -12.510 1.00 83.25 84 ALA A CA 1
ATOM 667 C C . ALA A 1 84 ? 7.822 13.700 -12.241 1.00 83.25 84 ALA A C 1
ATOM 669 O O . ALA A 1 84 ? 7.395 14.788 -11.862 1.00 83.25 84 ALA A O 1
ATOM 670 N N . GLY A 1 85 ? 7.024 12.634 -12.378 1.00 80.75 85 GLY A N 1
ATOM 671 C CA . GLY A 1 85 ? 5.585 12.673 -12.090 1.00 80.75 85 GLY A CA 1
ATOM 672 C C . GLY A 1 85 ? 5.287 13.040 -10.628 1.00 80.75 85 GLY A C 1
ATOM 673 O O . GLY A 1 85 ? 4.686 14.084 -10.378 1.00 80.75 85 GLY A O 1
ATOM 674 N N . PRO A 1 86 ? 5.754 12.242 -9.648 1.00 81.75 86 PRO A N 1
ATOM 675 C CA . PRO A 1 86 ? 5.600 12.558 -8.229 1.00 81.75 86 PRO A CA 1
ATOM 676 C C . PRO A 1 86 ? 6.264 13.871 -7.798 1.00 81.75 86 PRO A C 1
ATOM 678 O O . PRO A 1 86 ? 5.822 14.482 -6.835 1.00 81.75 86 PRO A O 1
ATOM 681 N N . ALA A 1 87 ? 7.318 14.329 -8.479 1.00 85.06 87 ALA A N 1
ATOM 682 C CA . ALA A 1 87 ? 7.913 15.634 -8.193 1.00 85.06 87 ALA A CA 1
ATOM 683 C C . ALA A 1 87 ? 6.979 16.798 -8.569 1.00 85.06 87 ALA A C 1
ATOM 685 O O . ALA A 1 87 ? 6.971 17.813 -7.875 1.00 85.06 87 ALA A O 1
ATOM 686 N N . ALA A 1 88 ? 6.194 16.654 -9.643 1.00 89.38 88 ALA A N 1
ATOM 687 C CA . ALA A 1 88 ? 5.210 17.653 -10.059 1.00 89.38 88 ALA A CA 1
ATOM 688 C C . ALA A 1 88 ? 3.971 17.678 -9.146 1.00 89.38 88 ALA A C 1
ATOM 690 O O . ALA A 1 88 ? 3.392 18.741 -8.935 1.00 89.38 88 ALA A O 1
ATOM 691 N N . ASP A 1 89 ? 3.593 16.527 -8.583 1.00 88.75 89 ASP A N 1
ATOM 692 C CA . ASP A 1 89 ? 2.526 16.409 -7.587 1.00 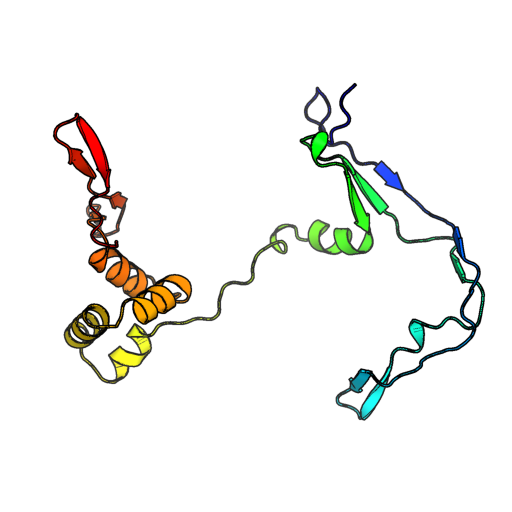88.75 89 ASP A CA 1
ATOM 693 C C . ASP A 1 89 ? 2.900 15.397 -6.487 1.00 88.75 89 ASP A C 1
ATOM 695 O O . ASP A 1 89 ? 2.560 14.213 -6.578 1.00 88.75 89 ASP A O 1
ATOM 699 N N . PRO A 1 90 ? 3.580 15.837 -5.411 1.00 87.31 90 PRO A N 1
ATOM 700 C CA . PRO A 1 90 ? 3.923 14.948 -4.304 1.00 87.31 90 PRO A CA 1
ATOM 701 C C . PRO A 1 90 ? 2.698 14.357 -3.598 1.00 87.31 90 PRO A C 1
ATOM 703 O O . PRO A 1 90 ? 2.792 13.268 -3.032 1.00 87.31 90 PRO A O 1
ATOM 706 N N . ALA A 1 91 ? 1.541 15.030 -3.651 1.00 87.06 91 ALA A N 1
ATOM 707 C CA . ALA A 1 91 ? 0.302 14.520 -3.067 1.00 87.06 91 ALA A CA 1
ATOM 708 C C . ALA A 1 91 ? -0.274 13.332 -3.860 1.00 87.06 91 ALA A C 1
ATOM 710 O O . ALA A 1 91 ? -1.106 12.588 -3.331 1.00 87.06 91 ALA A O 1
ATOM 711 N N . ALA A 1 92 ? 0.203 13.100 -5.089 1.00 84.81 92 ALA A N 1
ATOM 712 C CA . ALA A 1 92 ? -0.078 11.882 -5.839 1.00 84.81 92 ALA A CA 1
ATOM 713 C C . ALA A 1 92 ? 0.571 10.636 -5.212 1.00 84.81 92 ALA A C 1
ATOM 715 O O . ALA A 1 92 ? 0.097 9.526 -5.462 1.00 84.81 92 ALA A O 1
ATOM 716 N N . ILE A 1 93 ? 1.604 10.785 -4.365 1.00 85.94 93 ILE A N 1
ATOM 717 C CA . ILE A 1 93 ? 2.142 9.687 -3.546 1.00 85.94 93 ILE A CA 1
ATOM 718 C C . ILE A 1 93 ? 1.172 9.427 -2.391 1.00 85.94 93 ILE A C 1
ATOM 720 O O . ILE A 1 93 ? 1.394 9.797 -1.238 1.00 85.94 93 ILE A O 1
ATOM 724 N N . ARG A 1 94 ? 0.060 8.782 -2.718 1.00 85.81 94 ARG A N 1
ATOM 725 C CA . ARG A 1 94 ? -0.960 8.367 -1.765 1.00 85.81 94 ARG A CA 1
ATOM 726 C C . ARG A 1 94 ? -1.489 6.998 -2.143 1.00 85.81 94 ARG A C 1
ATOM 728 O O . ARG A 1 94 ? -1.504 6.620 -3.313 1.00 85.81 94 ARG A O 1
ATOM 735 N N . LEU A 1 95 ? -1.976 6.276 -1.146 1.00 83.94 95 LEU A N 1
ATOM 736 C CA . LEU A 1 95 ? -2.852 5.148 -1.413 1.00 83.94 95 LEU A CA 1
ATOM 737 C C . LEU A 1 95 ? -4.178 5.705 -1.939 1.00 83.94 95 LEU A C 1
ATOM 739 O O . LEU A 1 95 ? -4.693 6.694 -1.411 1.00 83.94 95 LEU A O 1
ATOM 743 N N . ALA A 1 96 ? -4.708 5.102 -3.004 1.00 84.50 96 ALA A N 1
ATOM 744 C CA . ALA A 1 96 ? -6.065 5.409 -3.430 1.00 84.50 96 ALA A CA 1
ATOM 745 C C . ALA A 1 96 ? -7.020 5.119 -2.258 1.00 84.50 96 ALA A C 1
ATOM 747 O O . ALA A 1 96 ? -6.809 4.128 -1.550 1.00 84.50 96 ALA A O 1
ATOM 748 N N . PRO A 1 97 ? -8.042 5.963 -2.024 1.00 82.00 97 PRO A N 1
ATOM 749 C CA . PRO A 1 97 ? -9.035 5.649 -1.012 1.00 82.00 97 PRO A CA 1
ATOM 750 C C . PRO A 1 97 ? -9.685 4.301 -1.357 1.00 82.00 97 PRO A C 1
ATOM 752 O O . PRO A 1 97 ? -9.921 4.030 -2.542 1.00 82.00 97 PRO A O 1
ATOM 755 N N . PRO A 1 98 ? -9.954 3.445 -0.357 1.00 82.81 98 PRO A N 1
ATOM 756 C CA . PRO A 1 98 ? -10.662 2.201 -0.604 1.00 82.81 98 PRO A CA 1
ATOM 757 C C . PRO A 1 98 ? -12.045 2.500 -1.206 1.00 82.81 98 PRO A C 1
ATOM 759 O O . PRO A 1 98 ? -12.639 3.539 -0.895 1.00 82.81 98 PRO A O 1
ATOM 762 N N . PRO A 1 99 ? -12.566 1.621 -2.080 1.00 88.94 99 PRO A N 1
ATOM 763 C CA . PRO A 1 99 ? -13.932 1.751 -2.567 1.00 88.94 99 PRO A CA 1
ATOM 764 C C . PRO A 1 99 ? -14.910 1.710 -1.390 1.00 88.94 99 PRO A C 1
ATOM 766 O O . PRO A 1 99 ? -14.667 1.022 -0.399 1.00 88.94 99 PRO A O 1
ATOM 769 N N . GLU A 1 100 ? -16.021 2.437 -1.508 1.00 91.19 100 GLU A N 1
ATOM 770 C CA . GLU A 1 100 ? -17.037 2.471 -0.458 1.00 91.19 100 GLU A CA 1
ATOM 771 C C . GLU A 1 100 ? -17.568 1.058 -0.166 1.00 91.19 100 GLU A C 1
ATOM 773 O O . GLU A 1 100 ? -18.043 0.361 -1.066 1.00 91.19 100 GLU A O 1
ATOM 778 N N . CYS A 1 101 ? -17.508 0.648 1.100 1.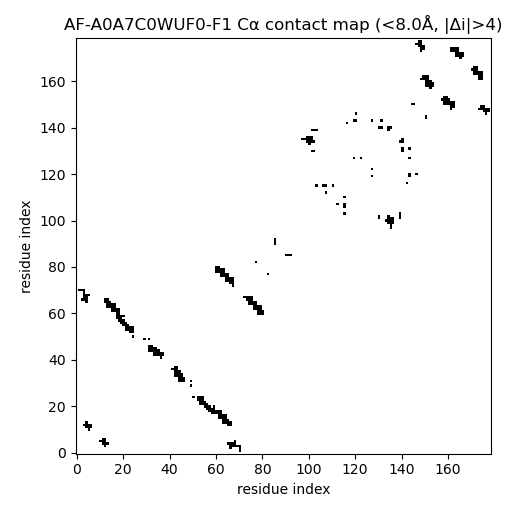00 93.38 101 CYS A N 1
ATOM 779 C CA . CYS A 1 101 ? -17.948 -0.662 1.563 1.00 93.38 101 CYS A CA 1
ATOM 780 C C . CYS A 1 101 ? -18.621 -0.538 2.937 1.00 93.38 101 CYS A C 1
ATOM 782 O O . CYS A 1 101 ? -18.064 0.063 3.853 1.00 93.38 101 CYS A O 1
ATOM 784 N N . SER A 1 102 ? -19.835 -1.075 3.079 1.00 94.88 102 SER A N 1
ATOM 785 C CA . SER A 1 102 ? -20.599 -1.065 4.335 1.00 94.88 102 SER A CA 1
ATOM 786 C C . SER A 1 102 ? -21.648 -2.169 4.321 1.00 94.88 102 SER A C 1
ATOM 788 O O . SER A 1 102 ? -22.562 -2.142 3.488 1.00 94.88 102 SER A O 1
ATOM 790 N N . LEU A 1 103 ? -21.556 -3.123 5.249 1.00 95.69 103 LEU A N 1
ATOM 791 C CA . LEU A 1 103 ? -22.594 -4.145 5.400 1.00 95.69 103 LEU A CA 1
ATOM 792 C C . LEU A 1 103 ? -23.851 -3.529 6.028 1.00 95.69 103 LEU A C 1
ATOM 794 O O . LEU A 1 103 ? -24.967 -3.781 5.570 1.00 95.69 103 LEU A O 1
ATOM 798 N N . ARG A 1 104 ? -23.679 -2.644 7.008 1.00 95.06 104 ARG A N 1
ATOM 799 C CA . ARG A 1 104 ? -24.734 -1.893 7.692 1.00 95.06 104 ARG A CA 1
ATOM 800 C C . ARG A 1 104 ? -25.642 -1.151 6.713 1.00 95.06 104 ARG A C 1
ATOM 802 O O . ARG A 1 104 ? -26.863 -1.249 6.829 1.00 95.06 104 ARG A O 1
ATOM 809 N N . LYS A 1 105 ? -25.085 -0.457 5.709 1.00 94.44 105 LYS A N 1
ATOM 810 C CA . LYS A 1 105 ? -25.878 0.227 4.665 1.00 94.44 105 LYS A CA 1
ATOM 811 C C . LYS A 1 105 ? -26.713 -0.741 3.829 1.00 94.44 105 LYS A C 1
ATOM 813 O O . LYS A 1 105 ? -27.803 -0.370 3.395 1.00 94.44 105 LYS A O 1
ATOM 818 N N . VAL A 1 106 ? -26.224 -1.957 3.587 1.00 95.19 106 VAL A N 1
ATOM 819 C CA . VAL A 1 106 ? -26.982 -2.998 2.878 1.00 95.19 106 VAL A CA 1
ATOM 820 C C . VAL A 1 106 ? -28.099 -3.540 3.771 1.00 95.19 106 VAL A C 1
ATOM 822 O O . VAL A 1 106 ? -29.248 -3.597 3.335 1.00 95.19 106 VAL A O 1
ATOM 825 N N . LEU A 1 107 ? -27.798 -3.867 5.030 1.00 96.19 107 LEU A N 1
ATOM 826 C CA . LEU A 1 107 ? -28.767 -4.415 5.983 1.00 96.19 107 LEU A CA 1
ATOM 827 C C . LEU A 1 107 ? -29.891 -3.426 6.326 1.00 96.19 107 LEU A C 1
ATOM 829 O O . LEU A 1 107 ? -31.052 -3.825 6.388 1.00 96.19 107 LEU A O 1
ATOM 833 N N . ASN A 1 108 ? -29.583 -2.132 6.446 1.00 95.12 108 ASN A N 1
ATOM 834 C CA . ASN A 1 108 ? -30.566 -1.069 6.701 1.00 95.12 108 ASN A CA 1
ATOM 835 C C . ASN A 1 108 ? -31.655 -0.951 5.618 1.00 95.12 108 ASN A C 1
ATOM 837 O O . ASN A 1 108 ? -32.679 -0.313 5.845 1.00 95.12 108 ASN A O 1
ATOM 841 N N . ARG A 1 109 ? -31.469 -1.551 4.433 1.00 95.94 109 ARG A N 1
ATOM 842 C CA . ARG A 1 109 ? -32.515 -1.604 3.393 1.00 95.94 109 ARG A CA 1
ATOM 843 C C . ARG A 1 109 ? -33.634 -2.588 3.730 1.00 95.94 109 ARG A C 1
ATOM 845 O O . ARG A 1 109 ? -34.703 -2.519 3.130 1.00 95.94 109 ARG A O 1
ATOM 852 N N . HIS A 1 110 ? -33.375 -3.517 4.645 1.00 96.38 110 HIS A N 1
ATOM 853 C CA . HIS A 1 110 ? -34.251 -4.649 4.943 1.00 96.38 110 HIS A CA 1
ATOM 854 C C . HIS A 1 110 ? -34.579 -4.781 6.433 1.00 96.38 110 HIS A C 1
ATOM 856 O O . HIS A 1 110 ? -35.554 -5.441 6.781 1.00 96.38 110 HIS A O 1
ATOM 862 N N . LEU A 1 111 ? -33.783 -4.162 7.305 1.00 96.50 111 LEU A N 1
ATOM 863 C CA . LEU A 1 111 ? -33.865 -4.274 8.756 1.00 96.50 111 LEU A CA 1
ATOM 864 C C . LEU A 1 111 ? -33.896 -2.883 9.398 1.00 96.50 111 LEU A C 1
ATOM 866 O O . LEU A 1 111 ? -33.352 -1.921 8.857 1.00 96.50 111 LEU A O 1
ATOM 870 N N . SER A 1 112 ? -34.509 -2.779 10.577 1.00 94.44 112 SER A N 1
ATOM 871 C CA . SER A 1 112 ? -34.412 -1.572 11.405 1.00 94.44 112 SER A CA 1
ATOM 872 C C . SER A 1 112 ? -33.015 -1.430 12.020 1.00 94.44 112 SER A C 1
ATOM 874 O O . SER A 1 112 ? -32.298 -2.417 12.181 1.00 94.44 112 SER A O 1
ATOM 876 N N . GLY A 1 113 ? -32.632 -0.214 12.423 1.00 89.31 113 GLY A N 1
ATOM 877 C CA . GLY A 1 113 ? -31.298 0.048 12.982 1.00 89.31 113 GLY A CA 1
ATOM 878 C C . GLY A 1 113 ? -30.944 -0.821 14.197 1.00 89.31 113 GLY A C 1
ATOM 879 O O . GLY A 1 113 ? -29.802 -1.256 14.321 1.00 89.31 113 GLY A O 1
ATOM 880 N N . GLU A 1 114 ? -31.918 -1.146 15.051 1.00 91.62 114 GLU A N 1
ATOM 881 C CA . GLU A 1 114 ? -31.708 -2.054 16.189 1.00 91.62 114 GLU A CA 1
ATOM 882 C C . GLU A 1 114 ? -31.507 -3.509 15.746 1.00 91.62 114 GLU A C 1
ATOM 884 O O . GLU A 1 114 ? -30.642 -4.205 16.273 1.00 91.62 114 GLU A O 1
ATOM 889 N N . GLN A 1 115 ? -32.233 -3.958 14.718 1.00 95.00 115 GLN A N 1
ATOM 890 C CA . GLN A 1 115 ? -32.029 -5.288 14.139 1.00 95.00 115 GLN A CA 1
ATOM 891 C C . GLN A 1 115 ? -30.654 -5.408 13.473 1.00 95.00 115 GLN A C 1
ATOM 893 O O . GLN A 1 115 ? -30.017 -6.449 13.587 1.00 95.00 115 GLN A O 1
ATOM 898 N N . VAL A 1 116 ? -30.164 -4.350 12.819 1.00 93.94 116 VAL A N 1
ATOM 899 C CA . VAL A 1 116 ? -28.815 -4.347 12.231 1.00 93.94 116 VAL A CA 1
ATOM 900 C C . VAL A 1 116 ? -27.738 -4.466 13.307 1.00 93.94 116 VAL A C 1
ATOM 902 O O . VAL A 1 116 ? -26.831 -5.279 13.153 1.00 93.94 116 VAL A O 1
ATOM 905 N N . LYS A 1 117 ? -27.857 -3.721 14.414 1.00 91.38 117 LYS A N 1
ATOM 906 C CA . LYS A 1 117 ? -26.929 -3.841 15.552 1.00 91.38 117 LYS A CA 1
ATOM 907 C C . LYS A 1 117 ? -26.908 -5.261 16.120 1.00 91.38 117 LYS A C 1
ATOM 909 O O . LYS A 1 117 ? -25.829 -5.786 16.371 1.00 91.38 117 LYS A O 1
ATOM 914 N N . ALA A 1 118 ? -28.081 -5.877 16.288 1.00 93.00 118 ALA A N 1
ATOM 915 C CA . ALA A 1 118 ? -28.191 -7.248 16.780 1.00 93.00 118 ALA A CA 1
ATOM 916 C C . ALA A 1 118 ? -27.515 -8.250 15.830 1.00 93.00 118 ALA A C 1
ATOM 918 O O . ALA A 1 118 ? -26.709 -9.059 16.274 1.00 93.00 118 ALA A O 1
ATOM 919 N N . VAL A 1 119 ? -27.766 -8.140 14.520 1.00 94.56 119 VAL A N 1
ATOM 920 C CA . VAL A 1 119 ? -27.118 -8.998 13.514 1.00 94.56 119 VAL A CA 1
ATOM 921 C C . VAL A 1 119 ? -25.603 -8.838 13.552 1.00 94.56 119 VAL A C 1
ATOM 923 O O . VAL A 1 119 ? -24.902 -9.843 13.579 1.00 94.56 119 VAL A O 1
ATOM 926 N N . LEU A 1 120 ? -25.092 -7.601 13.579 1.00 93.00 120 LEU A N 1
ATOM 927 C CA . LEU A 1 120 ? -23.651 -7.355 13.648 1.00 93.00 120 LEU A CA 1
ATOM 928 C C . LEU A 1 120 ? -23.036 -7.969 14.913 1.00 93.00 120 LEU A C 1
ATOM 930 O O . LEU A 1 120 ? -21.982 -8.577 14.814 1.00 93.00 120 LEU A O 1
ATOM 934 N N . ALA A 1 121 ? -23.695 -7.884 16.069 1.00 91.44 121 ALA A N 1
ATOM 935 C CA . ALA A 1 121 ? -23.191 -8.470 17.314 1.00 91.44 121 ALA A CA 1
ATOM 936 C C . ALA A 1 121 ? -23.138 -10.013 17.310 1.00 91.44 121 ALA A C 1
ATOM 938 O O . ALA A 1 121 ? -22.375 -10.595 18.077 1.00 91.44 121 ALA A O 1
ATOM 939 N N . GLU A 1 122 ? -23.928 -10.675 16.461 1.00 93.88 122 GLU A N 1
ATOM 940 C CA . GLU A 1 122 ? -24.001 -12.142 16.366 1.00 93.88 122 GLU A CA 1
ATOM 941 C C . GLU A 1 122 ? -23.149 -12.734 15.229 1.00 93.88 122 GLU A C 1
ATOM 943 O O . GLU A 1 122 ? -23.069 -13.959 15.085 1.00 93.88 122 GLU A O 1
ATOM 948 N N . LEU A 1 123 ? -22.507 -11.900 14.400 1.00 94.12 123 LEU A N 1
ATOM 949 C CA . LEU A 1 123 ? -21.665 -12.393 13.311 1.00 94.12 123 LEU A CA 1
ATOM 950 C C . LEU A 1 123 ? -20.456 -13.183 13.844 1.00 94.12 123 LEU A C 1
ATOM 952 O O . LEU A 1 123 ? -19.868 -12.815 14.862 1.00 94.12 123 LEU A O 1
ATOM 956 N N . PRO A 1 124 ? -20.007 -14.233 13.127 1.00 94.00 124 PRO A N 1
ATOM 957 C CA . PRO A 1 124 ? -18.783 -14.939 13.486 1.00 94.00 124 PRO A CA 1
ATOM 958 C C . PRO A 1 124 ? -17.565 -13.996 13.515 1.00 94.00 124 PRO A C 1
ATOM 960 O O . PRO A 1 124 ? -17.462 -13.127 12.641 1.00 94.00 124 PRO A O 1
ATOM 963 N N . PRO A 1 125 ? -16.584 -14.208 14.417 1.00 91.12 125 PRO A N 1
ATOM 964 C CA . PRO A 1 125 ? -15.414 -13.334 14.554 1.00 91.12 125 PRO A CA 1
ATOM 965 C C . PRO A 1 125 ? -14.661 -13.077 13.244 1.00 91.12 125 PRO A C 1
ATOM 967 O O . PRO A 1 125 ? -14.248 -11.959 12.966 1.00 91.12 125 PRO A O 1
ATOM 970 N N . GLN A 1 126 ? -14.540 -14.082 12.374 1.00 94.12 126 GLN A N 1
ATOM 971 C CA . GLN A 1 126 ? -13.846 -13.940 11.089 1.00 94.12 126 GLN A CA 1
ATOM 972 C C . GLN A 1 126 ? -14.556 -12.951 10.157 1.00 94.12 126 GLN A C 1
ATOM 974 O O . GLN A 1 126 ? -13.902 -12.225 9.408 1.00 94.12 126 GLN A O 1
ATOM 979 N N . VAL A 1 127 ? -15.889 -12.908 10.213 1.00 94.38 127 VAL A N 1
ATOM 980 C CA . VAL A 1 127 ? -16.688 -11.944 9.452 1.00 94.38 127 VAL A CA 1
ATOM 981 C C . VAL A 1 127 ? -16.533 -10.555 10.063 1.00 94.38 127 VAL A C 1
ATOM 983 O O . VAL A 1 127 ? -16.334 -9.596 9.324 1.00 94.38 127 VAL A O 1
ATOM 986 N N . LEU A 1 128 ? -16.537 -10.446 11.394 1.00 93.50 128 LEU A N 1
ATOM 987 C CA . LEU A 1 128 ? -16.293 -9.183 12.094 1.00 93.50 128 LEU A CA 1
ATOM 988 C C . LEU A 1 128 ? -14.918 -8.596 11.761 1.00 93.50 128 LEU A C 1
ATOM 990 O O . LEU A 1 128 ? -14.831 -7.416 11.432 1.00 93.50 128 LEU A O 1
ATOM 994 N N . TYR A 1 129 ? -13.861 -9.411 11.740 1.00 93.06 129 TYR A N 1
ATOM 995 C CA . TYR A 1 129 ? -12.523 -8.967 11.340 1.00 93.06 129 TYR A CA 1
ATOM 996 C C . TYR A 1 129 ? -12.465 -8.539 9.875 1.00 93.06 129 TYR A C 1
ATOM 998 O O . TYR A 1 129 ? -11.843 -7.527 9.550 1.00 93.06 129 TYR A O 1
ATOM 1006 N N . ALA A 1 130 ? -13.143 -9.268 8.984 1.00 94.50 130 ALA A N 1
ATOM 1007 C CA . ALA A 1 130 ? -13.245 -8.865 7.588 1.00 94.50 130 ALA A CA 1
ATOM 1008 C C . ALA A 1 130 ? -13.963 -7.513 7.446 1.00 94.50 130 ALA A C 1
ATOM 1010 O O . ALA A 1 130 ? -13.507 -6.666 6.681 1.00 94.50 130 ALA A O 1
ATOM 1011 N N . LEU A 1 131 ? -15.034 -7.275 8.205 1.00 94.38 131 LEU A N 1
ATOM 1012 C CA . LEU A 1 131 ? -15.730 -5.988 8.217 1.00 94.38 131 LEU A CA 1
ATOM 1013 C C . LEU A 1 131 ? -14.856 -4.876 8.799 1.00 94.38 131 LEU A C 1
ATOM 1015 O O . LEU A 1 131 ? -14.741 -3.825 8.181 1.00 94.38 131 LEU A O 1
ATOM 1019 N N . ALA A 1 132 ? -14.174 -5.113 9.920 1.00 92.69 132 ALA A N 1
ATOM 1020 C CA . ALA A 1 132 ? -13.284 -4.130 10.535 1.00 92.69 132 ALA A CA 1
ATOM 1021 C C . ALA A 1 132 ? -12.131 -3.717 9.603 1.00 92.69 132 ALA A C 1
ATOM 1023 O O . ALA A 1 132 ? -11.739 -2.554 9.582 1.00 92.69 132 ALA A O 1
ATOM 1024 N N . ALA A 1 133 ? -11.607 -4.654 8.805 1.00 92.69 133 ALA A N 1
ATOM 1025 C CA . ALA A 1 133 ? -10.511 -4.390 7.876 1.00 92.69 133 ALA A CA 1
ATOM 1026 C C . ALA A 1 133 ? -10.945 -3.709 6.565 1.00 92.69 133 ALA A C 1
ATOM 1028 O O . ALA A 1 133 ? -10.109 -3.093 5.905 1.00 92.69 133 ALA A O 1
ATOM 1029 N N . ASN A 1 134 ? -12.212 -3.848 6.157 1.00 93.62 134 ASN A N 1
ATOM 1030 C CA . ASN A 1 13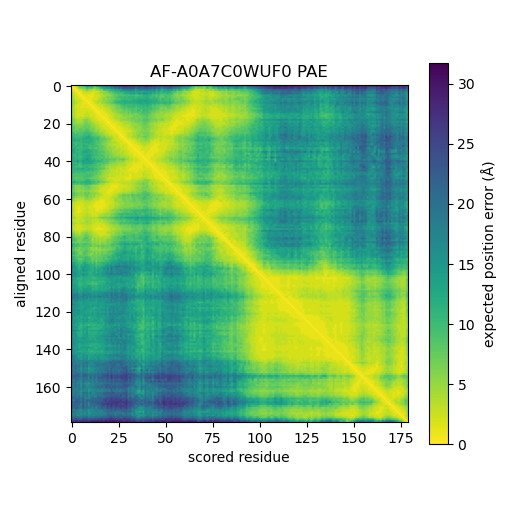4 ? -12.662 -3.447 4.817 1.00 93.62 134 ASN A CA 1
ATOM 1031 C C . ASN A 1 134 ? -13.801 -2.420 4.806 1.00 93.62 134 ASN A C 1
ATOM 1033 O O . ASN A 1 134 ? -14.058 -1.832 3.757 1.00 93.62 134 ASN A O 1
ATOM 1037 N N . SER A 1 135 ? -14.504 -2.210 5.919 1.00 94.44 135 SER A N 1
ATOM 1038 C CA . SER A 1 135 ? -15.579 -1.223 5.991 1.00 94.44 135 SER A CA 1
ATOM 1039 C C . SER A 1 135 ? -15.018 0.193 5.905 1.00 94.44 135 SER A C 1
ATOM 1041 O O . SER A 1 135 ? -14.012 0.532 6.525 1.00 94.44 135 SER A O 1
ATOM 1043 N N . THR A 1 136 ? -15.701 1.038 5.141 1.00 93.50 136 THR A N 1
ATOM 1044 C CA . THR A 1 136 ? -15.434 2.477 5.047 1.00 93.50 136 THR A CA 1
ATOM 1045 C C . THR A 1 136 ? -16.511 3.293 5.764 1.00 93.50 136 THR A C 1
ATOM 1047 O O . THR A 1 136 ? -16.604 4.503 5.563 1.00 93.50 136 THR A O 1
ATOM 1050 N N . ASP A 1 137 ? -17.385 2.644 6.536 1.00 93.12 137 ASP A N 1
ATOM 1051 C CA . ASP A 1 137 ? -18.514 3.274 7.214 1.00 93.12 137 ASP A CA 1
ATOM 1052 C C . ASP A 1 137 ? -18.171 3.563 8.679 1.00 93.12 137 ASP A C 1
ATOM 1054 O O . ASP A 1 137 ? -18.048 2.629 9.475 1.00 93.12 137 ASP A O 1
ATOM 1058 N N . PRO A 1 138 ? -18.030 4.845 9.065 1.00 89.88 138 PRO A N 1
ATOM 1059 C CA . PRO A 1 138 ? -17.583 5.202 10.405 1.00 89.88 138 PRO A CA 1
ATOM 1060 C C . PRO A 1 138 ? -18.548 4.717 11.491 1.00 89.88 138 PRO A C 1
ATOM 1062 O O . PRO A 1 138 ? -18.102 4.355 12.577 1.00 89.88 138 PRO A O 1
ATOM 1065 N N . GLU A 1 139 ? -19.854 4.645 11.217 1.00 89.56 139 GLU A N 1
ATOM 1066 C CA . GLU A 1 139 ? -20.827 4.158 12.201 1.00 89.56 139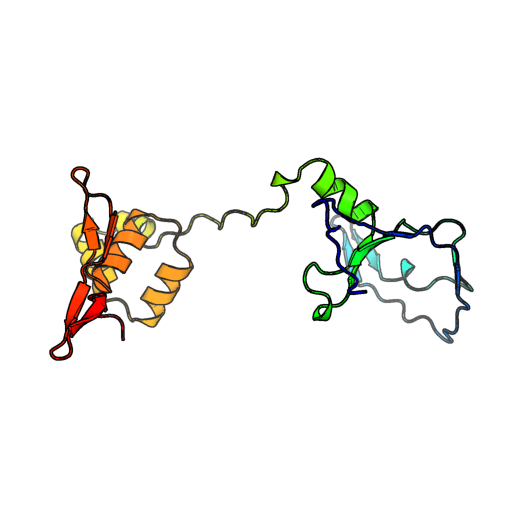 GLU A CA 1
ATOM 1067 C C . GLU A 1 139 ? -20.713 2.642 12.395 1.00 89.56 139 GLU A C 1
ATOM 1069 O O . GLU A 1 139 ? -20.809 2.162 13.523 1.00 89.56 139 GLU A O 1
ATOM 1074 N N . GLU A 1 140 ? -20.475 1.888 11.318 1.00 92.62 140 GLU A N 1
ATOM 1075 C CA . GLU A 1 140 ? -20.239 0.440 11.383 1.00 92.62 140 GLU A CA 1
ATOM 1076 C C . GLU A 1 140 ? -18.934 0.133 12.123 1.00 92.62 140 GLU A C 1
ATOM 1078 O O . GLU A 1 140 ? -18.939 -0.656 13.064 1.00 92.62 140 GLU A O 1
ATOM 1083 N N . LEU A 1 141 ? -17.839 0.819 11.783 1.00 92.00 141 LEU A N 1
ATOM 1084 C CA . LEU A 1 141 ? -16.557 0.675 12.480 1.00 92.00 141 LEU A CA 1
ATOM 1085 C C . LEU A 1 141 ? -16.666 1.037 13.968 1.00 92.00 141 LEU A C 1
ATOM 1087 O O . LEU A 1 141 ? -16.118 0.334 14.816 1.00 92.00 141 LEU A O 1
ATOM 1091 N N . THR A 1 142 ? -17.421 2.086 14.302 1.00 89.38 142 THR A N 1
ATOM 1092 C CA . THR A 1 142 ? -17.688 2.453 15.702 1.00 89.38 142 THR A CA 1
ATOM 1093 C C . THR A 1 142 ? -18.473 1.358 16.426 1.00 89.38 142 THR A C 1
ATOM 1095 O O . THR A 1 142 ? -18.168 1.039 17.575 1.00 89.38 142 THR A O 1
ATOM 1098 N N . GLN A 1 143 ? -19.471 0.752 15.773 1.00 89.06 143 GLN A N 1
ATOM 1099 C CA . GLN A 1 143 ? -20.233 -0.362 16.345 1.00 89.06 143 GLN A CA 1
ATOM 1100 C C . GLN A 1 143 ? -19.353 -1.590 16.579 1.00 89.06 143 GLN A C 1
ATOM 1102 O O . GLN A 1 143 ? -19.410 -2.159 17.665 1.00 89.06 143 GLN A O 1
ATOM 1107 N N . LEU A 1 144 ? -18.502 -1.952 15.616 1.00 92.00 144 LEU A N 1
ATOM 1108 C CA . LEU A 1 144 ? -17.550 -3.055 15.761 1.00 92.00 144 LEU A CA 1
ATOM 1109 C C . LEU A 1 144 ? -16.571 -2.798 16.914 1.00 92.00 144 LEU A C 1
ATOM 1111 O O . LEU A 1 144 ? -16.378 -3.665 17.759 1.00 92.00 144 LEU A O 1
ATOM 1115 N N . ALA A 1 145 ? -16.022 -1.584 17.019 1.00 91.19 145 ALA A N 1
ATOM 1116 C CA . ALA A 1 145 ? -15.128 -1.223 18.117 1.00 91.19 145 ALA A CA 1
ATOM 1117 C C . ALA A 1 145 ? -15.807 -1.355 19.494 1.00 91.19 145 ALA A C 1
ATOM 1119 O O . ALA A 1 145 ? -15.186 -1.842 20.438 1.00 91.19 145 ALA A O 1
ATOM 1120 N N . ARG A 1 146 ? -17.096 -0.993 19.606 1.00 89.44 146 ARG A N 1
ATOM 1121 C CA . ARG A 1 146 ? -17.894 -1.144 20.840 1.00 89.44 146 ARG A CA 1
ATOM 1122 C C . ARG A 1 146 ? -18.116 -2.603 21.258 1.00 89.44 146 ARG A C 1
ATOM 1124 O O . ARG A 1 146 ? -18.374 -2.835 22.435 1.00 89.44 146 ARG A O 1
ATOM 1131 N N . LEU A 1 147 ? -18.037 -3.564 20.334 1.00 88.62 147 LEU A N 1
ATOM 1132 C CA . LEU A 1 147 ? -18.119 -4.994 20.665 1.00 88.62 147 LEU A CA 1
ATOM 1133 C C . LEU A 1 147 ? -16.821 -5.510 21.295 1.00 88.62 147 LEU A C 1
ATOM 1135 O O . LEU A 1 147 ? -16.855 -6.437 22.096 1.00 88.62 147 LEU A O 1
ATOM 1139 N N . CYS A 1 148 ? -15.690 -4.904 20.934 1.00 89.12 148 CYS A N 1
ATOM 1140 C CA . CYS A 1 148 ? -14.363 -5.386 21.303 1.00 89.12 148 CYS A CA 1
ATOM 1141 C C . CYS A 1 148 ? -13.756 -4.649 22.501 1.00 89.12 148 CYS A C 1
ATOM 1143 O O . CYS A 1 148 ? -12.853 -5.181 23.141 1.00 89.12 148 CYS A O 1
ATOM 1145 N N . CYS A 1 149 ? -14.166 -3.410 22.787 1.00 90.44 149 CYS A N 1
ATOM 1146 C CA . CYS A 1 149 ? -13.505 -2.588 23.800 1.00 90.44 149 CYS A CA 1
ATOM 1147 C C . CYS A 1 149 ? -14.401 -1.505 24.404 1.00 90.44 149 CYS A C 1
ATOM 1149 O O . CYS A 1 149 ? -15.471 -1.169 23.889 1.00 90.44 149 CYS A O 1
ATOM 1151 N N . ARG A 1 150 ? -13.937 -0.928 25.518 1.00 92.94 150 ARG A N 1
ATOM 1152 C CA . ARG A 1 150 ? -14.631 0.167 26.206 1.00 92.94 150 ARG A CA 1
ATOM 1153 C C . ARG A 1 150 ? -14.023 1.488 25.771 1.00 92.94 150 ARG A C 1
ATOM 1155 O O . ARG A 1 150 ? -12.906 1.826 26.152 1.00 92.94 150 ARG A O 1
ATOM 1162 N N . LEU A 1 151 ? -14.778 2.235 24.976 1.00 90.94 151 LEU A N 1
ATOM 1163 C CA . LEU A 1 151 ? -14.387 3.552 24.483 1.00 90.94 151 LEU A CA 1
ATOM 1164 C C . LEU A 1 151 ? -14.801 4.656 25.466 1.00 90.94 151 LEU A C 1
ATOM 1166 O O . LEU A 1 151 ? -15.848 4.579 26.111 1.00 90.94 151 LEU A O 1
ATOM 1170 N N . GLU A 1 152 ? -13.982 5.698 25.552 1.00 92.06 152 GLU A N 1
ATOM 1171 C CA . GLU A 1 152 ? -14.329 6.969 26.188 1.00 92.06 152 GLU A CA 1
ATOM 1172 C C . GLU A 1 152 ? -14.884 7.934 25.142 1.00 92.06 152 GLU A C 1
ATOM 1174 O O . GLU A 1 152 ? -14.391 7.971 24.014 1.00 92.06 152 GLU A O 1
ATOM 1179 N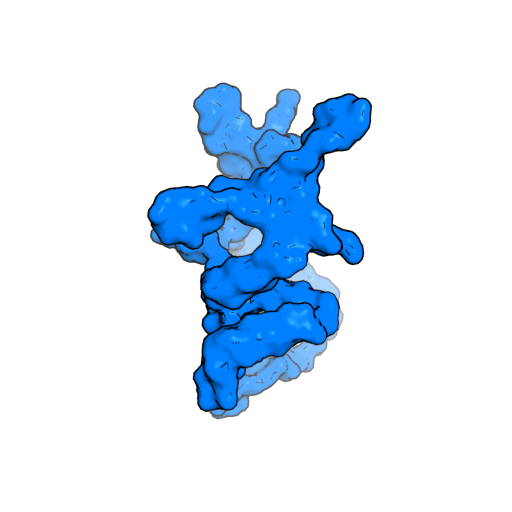 N . TYR A 1 153 ? -15.880 8.734 25.527 1.00 89.50 153 TYR A N 1
ATOM 1180 C CA . TYR A 1 153 ? -16.571 9.660 24.631 1.00 89.50 153 TYR A CA 1
ATOM 1181 C C . TYR A 1 153 ? -16.487 11.095 25.143 1.00 89.50 153 TYR A C 1
ATOM 1183 O O . TYR A 1 153 ? -16.499 11.341 26.352 1.00 89.50 153 TYR A O 1
ATOM 1191 N N . ASN A 1 154 ? -16.407 12.049 24.217 1.00 89.81 154 ASN A N 1
ATOM 1192 C CA . ASN A 1 154 ? -16.533 13.467 24.542 1.00 89.81 154 ASN A CA 1
ATOM 1193 C C . ASN A 1 154 ? -18.013 13.874 24.718 1.00 89.81 154 ASN A C 1
ATOM 1195 O O . ASN A 1 154 ? -18.933 13.074 24.555 1.00 89.81 154 ASN A O 1
ATOM 1199 N N . GLY A 1 155 ? -18.262 15.153 25.021 1.00 89.12 155 GLY A N 1
ATOM 1200 C CA . GLY A 1 155 ? -19.623 15.693 25.148 1.00 89.12 155 GLY A CA 1
ATOM 1201 C C . GLY A 1 155 ? -20.456 15.692 23.853 1.00 89.12 155 GLY A C 1
ATOM 1202 O O . GLY A 1 155 ? -21.635 16.024 23.913 1.00 89.12 155 GLY A O 1
ATOM 1203 N N . ALA A 1 156 ? -19.861 15.337 22.710 1.00 88.56 156 ALA A N 1
ATOM 1204 C CA . ALA A 1 156 ? -20.511 15.202 21.407 1.00 88.56 156 ALA A CA 1
ATOM 1205 C C . ALA A 1 156 ? -20.744 13.730 20.993 1.00 88.56 156 ALA A C 1
ATOM 1207 O O . ALA A 1 156 ? -21.132 13.484 19.856 1.00 88.56 156 ALA A O 1
ATOM 1208 N N . ASP A 1 157 ? -20.539 12.766 21.903 1.00 83.19 157 ASP A N 1
ATOM 1209 C CA . ASP A 1 157 ? -20.651 11.313 21.659 1.00 83.19 157 ASP A CA 1
ATOM 1210 C C . ASP A 1 157 ? -19.647 10.759 20.626 1.00 83.19 157 ASP A C 1
ATOM 1212 O O . ASP A 1 157 ? -19.857 9.714 20.011 1.00 83.19 157 ASP A O 1
ATOM 1216 N N . GLU A 1 158 ? -18.505 11.430 20.460 1.00 84.19 158 GLU A N 1
ATOM 1217 C CA . GLU A 1 158 ? -17.411 10.951 19.612 1.00 84.19 158 GLU A CA 1
ATOM 1218 C C . GLU A 1 158 ? -16.369 10.197 20.452 1.00 84.19 158 GLU A C 1
ATOM 1220 O O . GLU A 1 158 ? -16.034 10.650 21.555 1.00 84.19 158 GLU A O 1
ATOM 1225 N N . PRO A 1 159 ? -15.825 9.068 19.959 1.00 85.81 159 PRO A N 1
ATOM 1226 C CA . PRO A 1 159 ? -14.814 8.311 20.685 1.00 85.81 159 PRO A CA 1
ATOM 1227 C C . PRO A 1 159 ? -13.490 9.090 20.757 1.00 85.81 159 PRO A C 1
ATOM 1229 O O . PRO A 1 159 ? -12.917 9.454 19.731 1.00 85.81 159 PRO A O 1
ATOM 1232 N N . VAL A 1 160 ? -12.980 9.317 21.971 1.00 90.31 160 VAL A N 1
ATOM 1233 C CA . VAL A 1 160 ? -11.736 10.072 22.239 1.00 90.31 160 VAL A CA 1
ATOM 1234 C C . VAL A 1 160 ? -10.653 9.260 22.949 1.00 90.31 160 VAL A C 1
ATOM 1236 O O . VAL A 1 160 ? -9.523 9.730 23.081 1.00 90.31 160 VAL A O 1
ATOM 1239 N N . GLY A 1 161 ? -10.965 8.044 23.396 1.00 90.00 161 GLY A N 1
ATOM 1240 C CA . GLY A 1 161 ? -10.021 7.216 24.140 1.00 90.00 161 GLY A CA 1
ATOM 1241 C C . GLY A 1 161 ? -10.533 5.810 24.429 1.00 90.00 161 GLY A C 1
ATOM 1242 O O . GLY A 1 161 ? -11.608 5.418 23.976 1.00 90.00 161 GLY A O 1
ATOM 1243 N N . LEU A 1 162 ? -9.745 5.060 25.198 1.00 92.06 162 LEU A N 1
ATOM 1244 C CA . LEU A 1 162 ? -10.073 3.727 25.700 1.00 92.06 162 LEU A CA 1
ATOM 1245 C C . LEU A 1 162 ? -10.033 3.735 27.222 1.00 92.06 162 LEU A C 1
ATOM 1247 O O . LEU A 1 162 ? -9.077 4.234 27.821 1.00 92.06 162 LEU A O 1
ATOM 1251 N N . GLN A 1 163 ? -11.022 3.098 27.837 1.00 93.44 163 GLN A N 1
ATOM 1252 C CA . GLN A 1 163 ? -10.982 2.825 29.263 1.00 93.44 163 GLN A CA 1
ATOM 1253 C C . GLN A 1 163 ? -9.844 1.849 29.564 1.00 93.44 163 GLN A C 1
ATOM 1255 O O . GLN A 1 163 ? -9.519 0.956 28.775 1.00 93.44 163 GLN A O 1
ATOM 1260 N N . CYS A 1 164 ? -9.225 2.029 30.725 1.00 92.94 164 CYS A N 1
ATOM 1261 C CA . CYS A 1 164 ? -8.124 1.195 31.174 1.00 92.94 164 CYS A CA 1
ATOM 1262 C C . CYS A 1 164 ? -8.445 0.540 32.515 1.00 92.94 164 CYS A C 1
ATOM 1264 O O . CYS A 1 164 ? -8.940 1.179 33.442 1.00 92.94 164 CYS A O 1
ATOM 1266 N N . LEU A 1 165 ? -8.068 -0.727 32.637 1.00 92.75 165 LEU A N 1
ATOM 1267 C CA . LEU A 1 165 ? -8.087 -1.481 33.879 1.00 92.75 165 LEU A CA 1
ATOM 1268 C C . LEU A 1 165 ? -6.702 -1.442 34.521 1.00 92.75 165 LEU A C 1
ATOM 1270 O O . LEU A 1 165 ? -5.674 -1.469 33.837 1.00 92.75 165 LEU A O 1
ATOM 1274 N N . ARG A 1 166 ? -6.672 -1.431 35.853 1.00 94.75 166 ARG A N 1
ATOM 1275 C CA . ARG A 1 166 ? -5.449 -1.626 36.632 1.00 94.75 166 ARG A CA 1
ATOM 1276 C C . ARG A 1 166 ? -5.500 -3.004 37.282 1.00 94.75 166 ARG A C 1
ATOM 1278 O O . ARG A 1 166 ? -6.501 -3.338 37.906 1.00 94.75 166 ARG A O 1
ATOM 1285 N N . ASP A 1 167 ? -4.452 -3.802 37.106 1.00 87.62 167 ASP A N 1
ATOM 1286 C CA . ASP A 1 167 ? -4.352 -5.115 37.750 1.00 87.62 167 ASP A CA 1
ATOM 1287 C C . ASP A 1 167 ? -3.820 -5.022 39.192 1.00 87.62 167 ASP A C 1
ATOM 1289 O O . ASP A 1 167 ? -3.351 -3.970 39.635 1.00 87.62 167 ASP A O 1
ATOM 1293 N N . ASP A 1 168 ? -3.839 -6.148 39.912 1.00 90.69 168 ASP A N 1
ATOM 1294 C CA . ASP A 1 168 ? -3.369 -6.260 41.305 1.00 90.69 168 ASP A CA 1
ATOM 1295 C C . ASP A 1 168 ? -1.878 -5.913 41.485 1.00 90.69 168 ASP A C 1
ATOM 1297 O O . ASP A 1 168 ? -1.404 -5.701 42.600 1.00 90.69 168 ASP A O 1
ATOM 1301 N N . ARG A 1 169 ? -1.111 -5.855 40.388 1.00 90.69 169 ARG A N 1
ATOM 1302 C CA . ARG A 1 169 ? 0.308 -5.465 40.363 1.00 90.69 169 ARG A CA 1
ATOM 1303 C C . ARG A 1 169 ? 0.498 -4.004 39.950 1.00 90.69 169 ARG A C 1
ATOM 1305 O O . ARG A 1 169 ? 1.627 -3.569 39.732 1.00 90.69 169 ARG A O 1
ATOM 1312 N N . GLY A 1 170 ? -0.590 -3.248 39.822 1.00 92.38 170 GLY A N 1
ATOM 1313 C CA . GLY A 1 170 ? -0.589 -1.845 39.435 1.00 92.38 170 GLY A CA 1
ATOM 1314 C C . GLY A 1 170 ? -0.370 -1.596 37.941 1.00 92.38 170 GLY A C 1
ATOM 1315 O O . GLY A 1 170 ? -0.278 -0.428 37.553 1.00 92.38 170 GLY A O 1
ATOM 1316 N N . ARG A 1 171 ? -0.299 -2.640 37.103 1.00 91.44 171 ARG A N 1
ATOM 1317 C CA . ARG A 1 171 ? -0.118 -2.502 35.651 1.00 91.44 171 ARG A CA 1
ATOM 1318 C C . ARG A 1 171 ? -1.418 -2.031 35.018 1.00 91.44 171 ARG A C 1
ATOM 1320 O O . ARG A 1 171 ? -2.492 -2.526 35.348 1.00 91.44 171 ARG A O 1
ATOM 1327 N N . VAL A 1 172 ? -1.299 -1.077 34.103 1.00 93.69 172 VAL A N 1
ATOM 1328 C CA . VAL A 1 172 ? -2.425 -0.514 33.357 1.00 93.69 172 VAL A CA 1
ATOM 1329 C C . VAL A 1 172 ? -2.538 -1.248 32.026 1.00 93.69 172 VAL A C 1
ATOM 1331 O O . VAL A 1 172 ? -1.538 -1.399 31.324 1.00 93.69 172 VAL A O 1
ATOM 1334 N N . ARG A 1 173 ? -3.742 -1.706 31.686 1.00 90.81 173 ARG A N 1
ATOM 1335 C CA . ARG A 1 173 ? -4.059 -2.303 30.385 1.00 90.81 173 ARG A CA 1
ATOM 1336 C C . ARG A 1 173 ? -5.382 -1.747 29.859 1.00 90.81 173 ARG A C 1
ATOM 1338 O O . ARG A 1 173 ? -6.241 -1.431 30.679 1.00 90.81 173 ARG A O 1
ATOM 1345 N N . PRO A 1 174 ? -5.569 -1.639 28.538 1.00 91.31 174 PRO A N 1
ATOM 1346 C CA . PRO A 1 174 ? -6.864 -1.266 27.983 1.00 91.31 174 PRO A CA 1
ATOM 1347 C C . PRO A 1 174 ? -7.922 -2.334 28.305 1.00 91.31 174 PRO A C 1
ATOM 1349 O O . PRO A 1 174 ? -7.604 -3.523 28.411 1.00 91.31 174 PRO A O 1
ATOM 1352 N N . ASP A 1 175 ? -9.164 -1.896 28.492 1.00 92.94 175 ASP A N 1
ATOM 1353 C CA . ASP A 1 175 ? -10.324 -2.760 28.716 1.00 92.94 175 ASP A CA 1
ATOM 1354 C C . ASP A 1 175 ? -10.868 -3.273 27.368 1.00 92.94 175 ASP A C 1
ATOM 1356 O O . ASP A 1 175 ? -11.649 -2.599 26.686 1.00 92.94 175 ASP A O 1
ATOM 1360 N N . ILE A 1 176 ? -10.363 -4.438 26.954 1.00 90.75 176 ILE A N 1
ATOM 1361 C CA . ILE A 1 176 ? -10.613 -5.084 25.659 1.00 90.75 176 ILE A CA 1
ATOM 1362 C C . ILE A 1 176 ? -11.111 -6.515 25.911 1.00 90.75 176 ILE A C 1
ATOM 1364 O O . ILE A 1 176 ? -10.483 -7.255 26.672 1.00 90.75 176 ILE A O 1
ATOM 1368 N N . ASP A 1 177 ? -12.205 -6.887 25.246 1.00 86.62 177 ASP A N 1
ATOM 1369 C CA . ASP A 1 177 ? -12.822 -8.223 25.256 1.00 86.62 177 ASP A CA 1
ATOM 1370 C C . ASP A 1 177 ? -12.396 -9.104 24.069 1.00 86.62 177 ASP A C 1
ATOM 1372 O O . ASP A 1 177 ? -12.659 -10.304 24.071 1.00 86.62 177 ASP A O 1
ATOM 1376 N N . ASP A 1 178 ? -11.755 -8.516 23.057 1.00 75.12 178 ASP A N 1
ATOM 1377 C CA . ASP A 1 178 ? -11.253 -9.206 21.862 1.00 75.12 178 ASP A CA 1
ATOM 1378 C C . ASP A 1 178 ? -9.970 -9.990 22.211 1.00 75.12 178 ASP A C 1
ATOM 1380 O O . ASP A 1 178 ? -8.907 -9.397 22.432 1.00 75.12 178 ASP A O 1
ATOM 1384 N N . LEU A 1 179 ? -10.093 -11.319 22.337 1.00 52.31 179 LEU A N 1
ATOM 1385 C CA . LEU A 1 179 ? -9.006 -12.280 22.588 1.00 52.31 179 LEU A CA 1
ATOM 1386 C C . LEU A 1 179 ? -9.013 -13.412 21.560 1.00 52.31 179 LEU A C 1
ATOM 1388 O O . LEU A 1 179 ? -10.087 -14.027 21.366 1.00 52.31 179 LEU A O 1
#

pLDDT: mean 91.32, std 5.44, range [52.31, 97.94]

Radius of gyration: 28.31 Å; Cα contacts (8 Å, |Δi|>4): 214; chains: 1; bounding box: 67×38×75 Å

Solvent-accessible surface area (backbone atoms only — not comparable to full-atom values): 11111 Å² total; per-residue (Å²): 133,88,63,39,19,54,46,99,87,72,42,81,48,70,46,80,43,76,48,59,53,74,45,81,60,82,72,92,74,82,88,74,47,80,76,49,62,46,99,87,64,51,79,38,56,51,54,87,80,58,66,99,49,62,47,78,36,82,76,43,77,39,32,39,38,35,37,25,80,54,50,90,74,44,63,48,76,42,53,43,75,73,46,49,60,44,68,76,38,58,79,69,75,56,81,76,78,78,73,91,33,53,66,62,71,59,43,56,76,81,37,55,75,70,55,44,53,52,52,62,73,68,50,56,67,72,57,50,52,52,43,67,74,55,48,67,37,69,69,54,49,51,52,55,48,58,72,31,33,44,70,33,62,50,101,81,75,43,80,76,49,68,41,67,44,69,49,100,85,69,50,76,41,72,44,61,73,72,126

Secondary structure (DSSP, 8-state):
----SB-TTS-B--EEE---EEE----S-----EEEE-TTS-EEESGGGS-SS-EEESSPPPEEEEE-SSGGG-EEEEEHHHHHHHHH-GGGSSPPPPPP--HHHHHTTTS-HHHHHHHHHHS-HHHHHHHHHH---HHHHHHHHHHHB-EEE-TTS-EEEE-EEE-TTS-EEE-B---

Mean predicted aligned error: 10.34 Å